Protein AF-0000000072586865 (afdb_homodimer)

Structure (mmCIF, N/CA/C/O backbone):
data_AF-0000000072586865-model_v1
#
loop_
_entity.id
_entity.type
_entity.pdbx_description
1 polymer Hydrolase
#
loop_
_atom_site.group_PDB
_atom_site.id
_atom_site.type_symbol
_atom_site.label_atom_id
_atom_site.label_alt_id
_atom_site.label_comp_id
_atom_site.label_asym_id
_atom_site.label_entity_id
_atom_site.label_seq_id
_atom_site.pdbx_PDB_ins_code
_atom_site.Cartn_x
_atom_site.Cartn_y
_atom_site.Cartn_z
_atom_site.occupancy
_atom_site.B_iso_or_equiv
_atom_site.auth_seq_id
_atom_site.auth_comp_id
_atom_site.auth_asym_id
_atom_site.auth_atom_id
_atom_site.pdbx_PDB_model_num
ATOM 1 N N . MET A 1 1 ? 0.961 -14.836 -6.496 1 96.69 1 MET A N 1
ATOM 2 C CA . MET A 1 1 ? -0.127 -14.234 -5.727 1 96.69 1 MET A CA 1
ATOM 3 C C . MET A 1 1 ? -1.394 -14.133 -6.57 1 96.69 1 MET A C 1
ATOM 5 O O . MET A 1 1 ? -1.4 -13.461 -7.602 1 96.69 1 MET A O 1
ATOM 9 N N . ASP A 1 2 ? -2.52 -14.727 -6.207 1 98 2 ASP A N 1
ATOM 10 C CA . ASP A 1 2 ? -3.885 -14.539 -6.684 1 98 2 ASP A CA 1
ATOM 11 C C . ASP A 1 2 ? -3.975 -14.758 -8.195 1 98 2 ASP A C 1
ATOM 13 O O . ASP A 1 2 ? -4.664 -14.016 -8.891 1 98 2 ASP A O 1
ATOM 17 N N . MET A 1 3 ? -3.146 -15.727 -8.695 1 98.75 3 MET A N 1
ATOM 18 C CA . MET A 1 3 ? -3.271 -16.078 -10.102 1 98.75 3 MET A CA 1
ATOM 19 C C . MET A 1 3 ? -4.434 -17.047 -10.328 1 98.75 3 MET A C 1
ATOM 21 O O . MET A 1 3 ? -4.23 -18.172 -10.789 1 98.75 3 MET A O 1
ATOM 25 N N . GLN A 1 4 ? -5.566 -16.562 -10.055 1 98.62 4 GLN A N 1
ATOM 26 C CA . GLN A 1 4 ? -6.789 -17.375 -10.055 1 98.62 4 GLN A CA 1
ATOM 27 C C . GLN A 1 4 ? -7.664 -17.031 -11.258 1 98.62 4 GLN A C 1
ATOM 29 O O . GLN A 1 4 ? -7.758 -15.875 -11.664 1 98.62 4 GLN A O 1
ATOM 34 N N . ARG A 1 5 ? -8.383 -18 -11.742 1 97.88 5 ARG A N 1
ATOM 35 C CA . ARG A 1 5 ? -9.148 -17.906 -12.984 1 97.88 5 ARG A CA 1
ATOM 36 C C . ARG A 1 5 ? -10.203 -16.797 -12.898 1 97.88 5 ARG A C 1
ATOM 38 O O . ARG A 1 5 ? -10.359 -16 -13.82 1 97.88 5 ARG A O 1
ATOM 45 N N . GLY A 1 6 ? -10.898 -16.719 -11.781 1 97.31 6 GLY A N 1
ATOM 46 C CA . GLY A 1 6 ? -11.977 -15.766 -11.617 1 97.31 6 GLY A CA 1
ATOM 47 C C . GLY A 1 6 ? -11.5 -14.328 -11.539 1 97.31 6 GLY A C 1
ATOM 48 O O . GLY A 1 6 ? -12.289 -13.398 -11.688 1 97.31 6 GLY A O 1
ATOM 49 N N . LEU A 1 7 ? -10.219 -14.141 -11.328 1 97.06 7 LEU A N 1
ATOM 50 C CA . LEU A 1 7 ? -9.633 -12.805 -11.258 1 97.06 7 LEU A CA 1
ATOM 51 C C . LEU A 1 7 ? -9 -12.422 -12.594 1 97.06 7 LEU A C 1
ATOM 53 O O . LEU A 1 7 ? -9.102 -11.273 -13.031 1 97.06 7 LEU A O 1
ATOM 57 N N . LEU A 1 8 ? -8.422 -13.406 -13.242 1 97.38 8 LEU A N 1
ATOM 58 C CA . LEU A 1 8 ? -7.527 -13.141 -14.367 1 97.38 8 LEU A CA 1
ATOM 59 C C . LEU A 1 8 ? -8.289 -13.172 -15.688 1 97.38 8 LEU A C 1
ATOM 61 O O . LEU A 1 8 ? -7.855 -12.578 -16.672 1 97.38 8 LEU A O 1
ATOM 65 N N . GLN A 1 9 ? -9.242 -14.031 -15.75 1 90.81 9 GLN A N 1
ATOM 66 C CA . GLN A 1 9 ? -9.875 -14.383 -17.016 1 90.81 9 GLN A CA 1
ATOM 67 C C . GLN A 1 9 ? -11.305 -13.852 -17.078 1 90.81 9 GLN A C 1
ATOM 69 O O . GLN A 1 9 ? -12.219 -14.562 -17.516 1 90.81 9 GLN A O 1
ATOM 74 N N . ARG A 1 10 ? -11.453 -12.578 -16.688 1 87.25 10 ARG A N 1
ATOM 75 C CA . ARG A 1 10 ? -12.734 -11.883 -16.844 1 87.25 10 ARG A CA 1
ATOM 76 C C . ARG A 1 10 ? -12.984 -11.5 -18.297 1 87.25 10 ARG A C 1
ATOM 78 O O . ARG A 1 10 ? -12.367 -12.062 -19.203 1 87.25 10 ARG A O 1
ATOM 85 N N . ALA A 1 11 ? -14.016 -10.688 -18.578 1 82 11 ALA A N 1
ATOM 86 C CA . ALA A 1 11 ? -14.328 -10.305 -19.953 1 82 11 ALA A CA 1
ATOM 87 C C . ALA A 1 11 ? -13.086 -9.781 -20.656 1 82 11 ALA A C 1
ATOM 89 O O . ALA A 1 11 ? -12.852 -10.117 -21.828 1 82 11 ALA A O 1
ATOM 90 N N . LYS A 1 12 ? -12.336 -9.008 -20 1 91.94 12 LYS A N 1
ATOM 91 C CA . LYS A 1 12 ? -11.016 -8.609 -20.469 1 91.94 12 LYS A CA 1
ATOM 92 C C . LYS A 1 12 ? -9.922 -9.203 -19.578 1 91.94 12 LYS A C 1
ATOM 94 O O . LYS A 1 12 ? -9.852 -8.898 -18.391 1 91.94 12 LYS A O 1
ATOM 99 N N . PRO A 1 13 ? -9.102 -10.055 -20.219 1 95.44 13 PRO A N 1
ATOM 100 C CA . PRO A 1 13 ? -8.047 -10.68 -19.422 1 95.44 13 PRO A CA 1
ATOM 101 C C . PRO A 1 13 ? -7.055 -9.672 -18.844 1 95.44 13 PRO A C 1
ATOM 103 O O . PRO A 1 13 ? -6.906 -8.57 -19.391 1 95.44 13 PRO A O 1
ATOM 106 N N . ALA A 1 14 ? -6.402 -10.078 -17.734 1 98.31 14 ALA A N 1
ATOM 107 C CA . ALA A 1 14 ? -5.355 -9.242 -17.141 1 98.31 14 ALA A CA 1
ATOM 108 C C . ALA A 1 14 ? -4.281 -8.914 -18.172 1 98.31 14 ALA A C 1
ATOM 110 O O . ALA A 1 14 ? -4.023 -9.703 -19.094 1 98.31 14 ALA A O 1
ATOM 111 N N . HIS A 1 15 ? -3.682 -7.801 -18.078 1 98.56 15 HIS A N 1
ATOM 112 C CA . HIS A 1 15 ? -2.666 -7.273 -18.984 1 98.56 15 HIS A CA 1
ATOM 113 C C . HIS A 1 15 ? -1.496 -8.242 -19.125 1 98.56 15 HIS A C 1
ATOM 115 O O . HIS A 1 15 ? -0.933 -8.688 -18.125 1 98.56 15 HIS A O 1
ATOM 121 N N . ARG A 1 16 ? -1.159 -8.656 -20.375 1 98.44 16 ARG A N 1
ATOM 122 C CA . ARG A 1 16 ? -0.032 -9.516 -20.703 1 98.44 16 ARG A CA 1
ATOM 123 C C . ARG A 1 16 ? -0.128 -10.852 -19.969 1 98.44 16 ARG A C 1
ATOM 125 O O . ARG A 1 16 ? 0.887 -11.406 -19.547 1 98.44 16 ARG A O 1
ATOM 132 N N . LEU A 1 17 ? -1.309 -11.312 -19.828 1 98.56 17 LEU A N 1
ATOM 133 C CA . LEU A 1 17 ? -1.577 -12.469 -18.969 1 98.56 17 LEU A CA 1
ATOM 134 C C . LEU A 1 17 ? -0.739 -13.664 -19.391 1 98.56 17 LEU A C 1
ATOM 136 O O . LEU A 1 17 ? -0.082 -14.297 -18.562 1 98.56 17 LEU A O 1
ATOM 140 N N . ASP A 1 18 ? -0.712 -13.992 -20.688 1 98.38 18 ASP A N 1
ATOM 141 C CA . ASP A 1 18 ? 0.017 -15.164 -21.156 1 98.38 18 ASP A CA 1
ATOM 142 C C . ASP A 1 18 ? 1.508 -15.047 -20.859 1 98.38 18 ASP A C 1
ATOM 144 O O . ASP A 1 18 ? 2.141 -16.016 -20.438 1 98.38 18 ASP A O 1
ATOM 148 N N . GLU A 1 19 ? 2.066 -13.93 -21.047 1 98.62 19 GLU A N 1
ATOM 149 C CA . GLU A 1 19 ? 3.48 -13.68 -20.781 1 98.62 19 GLU A CA 1
ATOM 150 C C . GLU A 1 19 ? 3.785 -13.789 -19.297 1 98.62 19 GLU A C 1
ATOM 152 O O . GLU A 1 19 ? 4.816 -14.336 -18.906 1 98.62 19 GLU A O 1
ATOM 157 N N . VAL A 1 20 ? 2.906 -13.234 -18.484 1 98.88 20 VAL A N 1
ATOM 158 C CA . VAL A 1 20 ? 3.084 -13.281 -17.031 1 98.88 20 VAL A CA 1
ATOM 159 C C . VAL A 1 20 ? 3.023 -14.727 -16.547 1 98.88 20 VAL A C 1
ATOM 161 O O . VAL A 1 20 ? 3.877 -15.164 -15.773 1 98.88 20 VAL A O 1
ATOM 164 N N . VAL A 1 21 ? 2.061 -15.492 -17.047 1 98.81 21 VAL A N 1
ATOM 165 C CA . VAL A 1 21 ? 1.92 -16.891 -16.656 1 98.81 21 VAL A CA 1
ATOM 166 C C . VAL A 1 21 ? 3.17 -17.672 -17.078 1 98.81 21 VAL A C 1
ATOM 168 O O . VAL A 1 21 ? 3.727 -18.422 -16.266 1 98.81 21 VAL A O 1
ATOM 171 N N . ALA A 1 22 ? 3.598 -17.453 -18.281 1 98.88 22 ALA A N 1
ATOM 172 C CA . ALA A 1 22 ? 4.805 -18.125 -18.766 1 98.88 22 ALA A CA 1
ATOM 173 C C . ALA A 1 22 ? 6.012 -17.75 -17.906 1 98.88 22 ALA A C 1
ATOM 175 O O . ALA A 1 22 ? 6.832 -18.609 -17.562 1 98.88 22 ALA A O 1
ATOM 176 N N . GLY A 1 23 ? 6.156 -16.516 -17.578 1 98.94 23 GLY A N 1
ATOM 177 C CA . GLY A 1 23 ? 7.238 -16.047 -16.719 1 98.94 23 GLY A CA 1
ATOM 178 C C . GLY A 1 23 ? 7.188 -16.625 -15.32 1 98.94 23 GLY A C 1
ATOM 179 O O . GLY A 1 23 ? 8.227 -16.969 -14.75 1 98.94 23 GLY A O 1
ATOM 180 N N . ILE A 1 24 ? 6.004 -16.688 -14.727 1 98.94 24 ILE A N 1
ATOM 181 C CA . ILE A 1 24 ? 5.836 -17.281 -13.406 1 98.94 24 ILE A CA 1
ATOM 182 C C . ILE A 1 24 ? 6.281 -18.75 -13.43 1 98.94 24 ILE A C 1
ATOM 184 O O . ILE A 1 24 ? 6.953 -19.219 -12.508 1 98.94 24 ILE A O 1
ATOM 188 N N . ASN A 1 25 ? 5.934 -19.422 -14.508 1 98.94 25 ASN A N 1
ATOM 189 C CA . ASN A 1 25 ? 6.375 -20.812 -14.641 1 98.94 25 ASN A CA 1
ATOM 190 C C . ASN A 1 25 ? 7.895 -20.922 -14.695 1 98.94 25 ASN A C 1
ATOM 192 O O . ASN A 1 25 ? 8.484 -21.812 -14.094 1 98.94 25 ASN A O 1
ATOM 196 N N . ARG A 1 26 ? 8.5 -20 -15.414 1 98.88 26 ARG A N 1
ATOM 197 C CA . ARG A 1 26 ? 9.961 -19.984 -15.453 1 98.88 26 ARG A CA 1
ATOM 198 C C . ARG A 1 26 ? 10.539 -19.688 -14.07 1 98.88 26 ARG A C 1
ATOM 200 O O . ARG A 1 26 ? 11.492 -20.328 -13.641 1 98.88 26 ARG A O 1
ATOM 207 N N . LEU A 1 27 ? 10 -18.766 -13.375 1 98.88 27 LEU A N 1
ATOM 208 C CA . LEU A 1 27 ? 10.453 -18.359 -12.047 1 98.88 27 LEU A CA 1
ATOM 209 C C . LEU A 1 27 ? 10.328 -19.516 -11.062 1 98.88 27 LEU A C 1
ATOM 211 O O . LEU A 1 27 ? 11.273 -19.812 -10.328 1 98.88 27 LEU A O 1
ATOM 215 N N . THR A 1 28 ? 9.148 -20.172 -11.039 1 98.81 28 THR A N 1
ATOM 216 C CA . THR A 1 28 ? 8.914 -21.219 -10.062 1 98.81 28 THR A CA 1
ATOM 217 C C . THR A 1 28 ? 9.758 -22.453 -10.375 1 98.81 28 THR A C 1
ATOM 219 O O . THR A 1 28 ? 10.203 -23.156 -9.469 1 98.81 28 THR A O 1
ATOM 222 N N . ALA A 1 29 ? 9.984 -22.703 -11.656 1 98.69 29 ALA A N 1
ATOM 223 C CA . ALA A 1 29 ? 10.891 -23.781 -12.023 1 98.69 29 ALA A CA 1
ATOM 224 C C . ALA A 1 29 ? 12.289 -23.531 -11.484 1 98.69 29 ALA A C 1
ATOM 226 O O . ALA A 1 29 ? 12.922 -24.438 -10.93 1 98.69 29 ALA A O 1
ATOM 227 N N . ALA A 1 30 ? 12.789 -22.344 -11.633 1 98.75 30 ALA A N 1
ATOM 228 C CA . ALA A 1 30 ? 14.109 -21.969 -11.125 1 98.75 30 ALA A CA 1
ATOM 229 C C . ALA A 1 30 ? 14.172 -22.094 -9.609 1 98.75 30 ALA A C 1
ATOM 231 O O . ALA A 1 30 ? 15.164 -22.578 -9.055 1 98.75 30 ALA A O 1
ATOM 232 N N . ALA A 1 31 ? 13.156 -21.641 -8.945 1 98.62 31 ALA A N 1
ATOM 233 C CA . ALA A 1 31 ? 13.094 -21.734 -7.484 1 98.62 31 ALA A CA 1
ATOM 234 C C . ALA A 1 31 ? 13.156 -23.188 -7.02 1 98.62 31 ALA A C 1
ATOM 236 O O . ALA A 1 31 ? 13.953 -23.531 -6.141 1 98.62 31 ALA A O 1
ATOM 237 N N . ARG A 1 32 ? 12.359 -24.047 -7.633 1 98.25 32 ARG A N 1
ATOM 238 C CA . ARG A 1 32 ? 12.344 -25.469 -7.285 1 98.25 32 ARG A CA 1
ATOM 239 C C . ARG A 1 32 ? 13.711 -26.094 -7.52 1 98.25 32 ARG A C 1
ATOM 241 O O . ARG A 1 32 ? 14.18 -26.891 -6.691 1 98.25 32 ARG A O 1
ATOM 248 N N . ALA A 1 33 ? 14.258 -25.75 -8.625 1 98.06 33 ALA A N 1
ATOM 249 C CA . ALA A 1 33 ? 15.57 -26.297 -8.961 1 98.06 33 ALA A CA 1
ATOM 250 C C . ALA A 1 33 ? 16.609 -25.891 -7.918 1 98.06 33 ALA A C 1
ATOM 252 O O . ALA A 1 33 ? 17.531 -26.656 -7.621 1 98.06 33 ALA A O 1
ATOM 253 N N . ALA A 1 34 ? 16.469 -24.797 -7.305 1 97.69 34 ALA A N 1
ATOM 254 C CA . ALA A 1 34 ? 17.406 -24.281 -6.312 1 97.69 34 ALA A CA 1
ATOM 255 C C . ALA A 1 34 ? 17.031 -24.734 -4.906 1 97.69 34 ALA A C 1
ATOM 257 O O . ALA A 1 34 ? 17.688 -24.359 -3.93 1 97.69 34 ALA A O 1
ATOM 258 N N . GLY A 1 35 ? 15.961 -25.438 -4.781 1 96.94 35 GLY A N 1
ATOM 259 C CA . GLY A 1 35 ? 15.508 -25.938 -3.492 1 96.94 35 GLY A CA 1
ATOM 260 C C . GLY A 1 35 ? 14.75 -24.906 -2.68 1 96.94 35 GLY A C 1
ATOM 261 O O . GLY A 1 35 ? 14.555 -25.078 -1.475 1 96.94 35 GLY A O 1
ATOM 262 N N . ALA A 1 36 ? 14.391 -23.812 -3.285 1 97.62 36 ALA A N 1
ATOM 263 C CA . ALA A 1 36 ? 13.609 -22.781 -2.611 1 97.62 36 ALA A CA 1
ATOM 264 C C . ALA A 1 36 ? 12.125 -23.109 -2.627 1 97.62 36 ALA A C 1
ATOM 266 O O . ALA A 1 36 ? 11.602 -23.609 -3.631 1 97.62 36 ALA A O 1
ATOM 267 N N . PRO A 1 37 ? 11.445 -22.875 -1.569 1 97.94 37 PRO A N 1
ATOM 268 C CA . PRO A 1 37 ? 10 -23.141 -1.568 1 97.94 37 PRO A CA 1
ATOM 269 C C . PRO A 1 37 ? 9.227 -22.234 -2.52 1 97.94 37 PRO A C 1
ATOM 271 O O . PRO A 1 37 ? 9.57 -21.062 -2.674 1 97.94 37 PRO A O 1
ATOM 274 N N . VAL A 1 38 ? 8.234 -22.797 -3.164 1 98.69 38 VAL A N 1
ATOM 275 C CA . VAL A 1 38 ? 7.27 -22.078 -3.986 1 98.69 38 VAL A CA 1
ATOM 276 C C . VAL A 1 38 ? 5.922 -22.031 -3.27 1 98.69 38 VAL A C 1
ATOM 278 O O . VAL A 1 38 ? 5.457 -23.031 -2.73 1 98.69 38 VAL A O 1
ATOM 281 N N . CYS A 1 39 ? 5.324 -20.859 -3.217 1 98.81 39 CYS A N 1
ATOM 282 C CA . CYS A 1 39 ? 4.051 -20.672 -2.531 1 98.81 39 CYS A CA 1
ATOM 283 C C . CYS A 1 39 ? 3.02 -20.031 -3.455 1 98.81 39 CYS A C 1
ATOM 285 O O . CYS A 1 39 ? 3.275 -18.984 -4.043 1 98.81 39 CYS A O 1
ATOM 287 N N . PHE A 1 40 ? 1.925 -20.672 -3.59 1 98.88 40 PHE A N 1
ATOM 288 C CA . PHE A 1 40 ? 0.771 -20.078 -4.254 1 98.88 40 PHE A CA 1
ATOM 289 C C . PHE A 1 40 ? -0.227 -19.547 -3.23 1 98.88 40 PHE A C 1
ATOM 291 O O . PHE A 1 40 ? -0.773 -20.312 -2.434 1 98.88 40 PHE A O 1
ATOM 298 N N . VAL A 1 41 ? -0.426 -18.266 -3.232 1 98.81 41 VAL A N 1
ATOM 299 C CA . VAL A 1 41 ? -1.405 -17.609 -2.367 1 98.81 41 VAL A CA 1
ATOM 300 C C . VAL A 1 41 ? -2.709 -17.391 -3.135 1 98.81 41 VAL A C 1
ATOM 302 O O . VAL A 1 41 ? -2.699 -16.875 -4.258 1 98.81 41 VAL A O 1
ATOM 305 N N . GLN A 1 42 ? -3.789 -17.812 -2.568 1 98.62 42 GLN A N 1
ATOM 306 C CA . GLN A 1 42 ? -5.09 -17.688 -3.223 1 98.62 42 GLN A CA 1
ATOM 307 C C . GLN A 1 42 ? -6.082 -16.938 -2.334 1 98.62 42 GLN A C 1
ATOM 309 O O . GLN A 1 42 ? -6.098 -17.125 -1.117 1 98.62 42 GLN A O 1
ATOM 314 N N . HIS A 1 43 ? -6.863 -16.031 -2.941 1 97.81 43 HIS A N 1
ATOM 315 C CA . HIS A 1 43 ? -7.867 -15.227 -2.248 1 97.81 43 HIS A CA 1
ATOM 316 C C . HIS A 1 43 ? -9.18 -15.984 -2.098 1 97.81 43 HIS A C 1
ATOM 318 O O . HIS A 1 43 ? -9.711 -16.5 -3.078 1 97.81 43 HIS A O 1
ATOM 324 N N . ASP A 1 44 ? -9.672 -16.094 -0.883 1 97.38 44 ASP A N 1
ATOM 325 C CA . ASP A 1 44 ? -11 -16.641 -0.602 1 97.38 44 ASP A CA 1
ATOM 326 C C . ASP A 1 44 ? -12.055 -15.531 -0.601 1 97.38 44 ASP A C 1
ATOM 328 O O . ASP A 1 44 ? -12.219 -14.82 0.396 1 97.38 44 ASP A O 1
ATOM 332 N N . GLY A 1 45 ? -12.734 -15.469 -1.699 1 94.69 45 GLY A N 1
ATOM 333 C CA . GLY A 1 45 ? -13.766 -14.461 -1.819 1 94.69 45 GLY A CA 1
ATOM 334 C C . GLY A 1 45 ? -15.062 -14.844 -1.135 1 94.69 45 GLY A C 1
ATOM 335 O O . GLY A 1 45 ? -15.25 -16 -0.753 1 94.69 45 GLY A O 1
ATOM 336 N N . GLY A 1 46 ? -15.922 -13.844 -0.962 1 91.81 46 GLY A N 1
ATOM 337 C CA . GLY A 1 46 ? -17.266 -14.094 -0.458 1 91.81 46 GLY A CA 1
ATOM 338 C C . GLY A 1 46 ? -18.203 -14.641 -1.513 1 91.81 46 GLY A C 1
ATOM 339 O O . GLY A 1 46 ? -17.797 -14.875 -2.654 1 91.81 46 GLY A O 1
ATOM 340 N N . ALA A 1 47 ? -19.453 -14.773 -1.161 1 92.19 47 ALA A N 1
ATOM 341 C CA . ALA A 1 47 ? -20.453 -15.453 -1.982 1 92.19 47 ALA A CA 1
ATOM 342 C C . ALA A 1 47 ? -20.641 -14.727 -3.311 1 92.19 47 ALA A C 1
ATOM 344 O O . ALA A 1 47 ? -20.938 -15.359 -4.332 1 92.19 47 ALA A O 1
ATOM 345 N N . ASP A 1 48 ? -20.422 -13.445 -3.365 1 91.44 48 ASP A N 1
ATOM 346 C CA . ASP A 1 48 ? -20.703 -12.672 -4.57 1 91.44 48 ASP A CA 1
ATOM 347 C C . ASP A 1 48 ? -19.422 -12.367 -5.336 1 91.44 48 ASP A C 1
ATOM 349 O O . ASP A 1 48 ? -19.438 -11.609 -6.309 1 91.44 48 ASP A O 1
ATOM 353 N N . ASP A 1 49 ? -18.328 -13.023 -4.949 1 92.38 49 ASP A N 1
ATOM 354 C CA . ASP A 1 49 ? -17.031 -12.734 -5.555 1 92.38 49 ASP A CA 1
ATOM 355 C C . ASP A 1 49 ? -16.719 -13.719 -6.676 1 92.38 49 ASP A C 1
ATOM 357 O O . ASP A 1 49 ? -17.375 -14.766 -6.793 1 92.38 49 ASP A O 1
ATOM 361 N N . ASP A 1 50 ? -15.766 -13.352 -7.504 1 94.5 50 ASP A N 1
ATOM 362 C CA . ASP A 1 50 ? -15.359 -14.164 -8.648 1 94.5 50 ASP A CA 1
ATOM 363 C C . ASP A 1 50 ? -14.477 -15.336 -8.203 1 94.5 50 ASP A C 1
ATOM 365 O O . ASP A 1 50 ? -14.195 -16.234 -8.992 1 94.5 50 ASP A O 1
ATOM 369 N N . VAL A 1 51 ? -14.078 -15.32 -6.945 1 97 51 VAL A N 1
ATOM 370 C CA . VAL A 1 51 ? -13.133 -16.328 -6.48 1 97 51 VAL A CA 1
ATOM 371 C C . VAL A 1 51 ? -13.648 -16.969 -5.191 1 97 51 VAL A C 1
ATOM 373 O O . VAL A 1 51 ? -12.922 -17.062 -4.207 1 97 51 VAL A O 1
ATOM 376 N N . VAL A 1 52 ? -14.852 -17.516 -5.258 1 97.06 52 VAL A N 1
ATOM 377 C CA . VAL A 1 52 ? -15.461 -18.234 -4.145 1 97.06 52 VAL A CA 1
ATOM 378 C C . VAL A 1 52 ? -14.836 -19.625 -4.027 1 97.06 52 VAL A C 1
ATOM 380 O O . VAL A 1 52 ? -14.828 -20.391 -4.996 1 97.06 52 VAL A O 1
ATOM 383 N N . PRO A 1 53 ? -14.328 -20.016 -2.871 1 97.75 53 PRO A N 1
ATOM 384 C CA . PRO A 1 53 ? -13.734 -21.344 -2.725 1 97.75 53 PRO A CA 1
ATOM 385 C C . PRO A 1 53 ? -14.656 -22.453 -3.211 1 97.75 53 PRO A C 1
ATOM 387 O O . PRO A 1 53 ? -15.859 -22.422 -2.963 1 97.75 53 PRO A O 1
ATOM 390 N N . GLY A 1 54 ? -14.047 -23.438 -3.9 1 97.12 54 GLY A N 1
ATOM 391 C CA . GLY A 1 54 ? -14.797 -24.594 -4.379 1 97.12 54 GLY A CA 1
ATOM 392 C C . GLY A 1 54 ? -15.375 -24.391 -5.766 1 97.12 54 GLY A C 1
ATOM 393 O O . GLY A 1 54 ? -15.914 -25.312 -6.363 1 97.12 54 GLY A O 1
ATOM 394 N N . THR A 1 55 ? -15.367 -23.172 -6.246 1 97.38 55 THR A N 1
ATOM 395 C CA . THR A 1 55 ? -15.867 -22.891 -7.586 1 97.38 55 THR A CA 1
ATOM 396 C C . THR A 1 55 ? -14.719 -22.875 -8.602 1 97.38 55 THR A C 1
ATOM 398 O O . THR A 1 55 ? -13.555 -22.766 -8.219 1 97.38 55 THR A O 1
ATOM 401 N N . PRO A 1 56 ? -15.062 -23 -9.867 1 96.94 56 PRO A N 1
ATOM 402 C CA . PRO A 1 56 ? -14.016 -22.953 -10.891 1 96.94 56 PRO A CA 1
ATOM 403 C C . PRO A 1 56 ? -13.227 -21.641 -10.867 1 96.94 56 PRO A C 1
ATOM 405 O O . PRO A 1 56 ? -12.023 -21.641 -11.141 1 96.94 56 PRO A O 1
ATOM 408 N N . GLY A 1 57 ? -13.852 -20.578 -10.523 1 97.69 57 GLY A N 1
ATOM 409 C CA . GLY A 1 57 ? -13.195 -19.281 -10.484 1 97.69 57 GLY A CA 1
ATOM 410 C C . GLY A 1 57 ? -12.094 -19.203 -9.445 1 97.69 57 GLY A C 1
ATOM 411 O O . GLY A 1 57 ? -11.141 -18.438 -9.594 1 97.69 57 GLY A O 1
ATOM 412 N N . TRP A 1 58 ? -12.211 -19.984 -8.414 1 98.19 58 TRP A N 1
ATOM 413 C CA . TRP A 1 58 ? -11.258 -19.953 -7.309 1 98.19 58 TRP A CA 1
ATOM 414 C C . TRP A 1 58 ? -9.961 -20.656 -7.684 1 98.19 58 TRP A C 1
ATOM 416 O O . TRP A 1 58 ? -8.914 -20.422 -7.07 1 98.19 58 TRP A O 1
ATOM 426 N N . ARG A 1 59 ? -9.984 -21.516 -8.688 1 98 59 ARG A N 1
ATOM 427 C CA . ARG A 1 59 ? -8.836 -22.328 -9.07 1 98 59 ARG A CA 1
ATOM 428 C C . ARG A 1 59 ? -7.727 -21.453 -9.664 1 98 59 ARG A C 1
ATOM 430 O O . ARG A 1 59 ? -8 -20.406 -10.242 1 98 59 ARG A O 1
ATOM 437 N N . LEU A 1 60 ? -6.52 -21.906 -9.5 1 98.56 60 LEU A N 1
ATOM 438 C CA . LEU A 1 60 ? -5.391 -21.266 -10.164 1 98.56 60 LEU A CA 1
ATOM 439 C C . LEU A 1 60 ? -5.535 -21.344 -11.68 1 98.56 60 LEU A C 1
ATOM 441 O O . LEU A 1 60 ? -6.199 -22.234 -12.203 1 98.56 60 LEU A O 1
ATOM 445 N N . HIS A 1 61 ? -4.957 -20.344 -12.328 1 98.56 61 HIS A N 1
ATOM 446 C CA . HIS A 1 61 ? -4.926 -20.375 -13.789 1 98.56 61 HIS A CA 1
ATOM 447 C C . HIS A 1 61 ? -4.445 -21.719 -14.305 1 98.56 61 HIS A C 1
ATOM 449 O O . HIS A 1 61 ? -3.453 -22.266 -13.812 1 98.56 61 HIS A O 1
ATOM 455 N N . ALA A 1 62 ? -5.016 -22.234 -15.273 1 97.69 62 ALA A N 1
ATOM 456 C CA . ALA A 1 62 ? -4.844 -23.609 -15.703 1 97.69 62 ALA A CA 1
ATOM 457 C C . ALA A 1 62 ? -3.436 -23.859 -16.234 1 97.69 62 ALA A C 1
ATOM 459 O O . ALA A 1 62 ? -2.922 -24.969 -16.172 1 97.69 62 ALA A O 1
ATOM 460 N N . GLU A 1 63 ? -2.805 -22.859 -16.719 1 98.38 63 GLU A N 1
ATOM 461 C CA . GLU A 1 63 ? -1.509 -23.031 -17.375 1 98.38 63 GLU A CA 1
ATOM 462 C C . GLU A 1 63 ? -0.365 -22.859 -16.375 1 98.38 63 GLU A C 1
ATOM 464 O O . GLU A 1 63 ? 0.806 -22.984 -16.734 1 98.38 63 GLU A O 1
ATOM 469 N N . LEU A 1 64 ? -0.657 -22.578 -15.156 1 98.69 64 LEU A N 1
ATOM 470 C CA . LEU A 1 64 ? 0.402 -22.516 -14.148 1 98.69 64 LEU A CA 1
ATOM 471 C C . LEU A 1 64 ? 0.914 -23.906 -13.812 1 98.69 64 LEU A C 1
ATOM 473 O O . LEU A 1 64 ? 0.124 -24.844 -13.648 1 98.69 64 LEU A O 1
ATOM 477 N N . THR A 1 65 ? 2.201 -23.984 -13.758 1 98.56 65 THR A N 1
ATOM 478 C CA . THR A 1 65 ? 2.812 -25.234 -13.305 1 98.56 65 THR A CA 1
ATOM 479 C C . THR A 1 65 ? 2.881 -25.281 -11.781 1 98.56 65 THR A C 1
ATOM 481 O O . THR A 1 65 ? 3.604 -24.5 -11.164 1 98.56 65 THR A O 1
ATOM 484 N N . CYS A 1 66 ? 2.129 -26.172 -11.195 1 98.12 66 CYS A N 1
ATOM 485 C CA . CYS A 1 66 ? 2.109 -26.359 -9.75 1 98.12 66 CYS A CA 1
ATOM 486 C C . CYS A 1 66 ? 2.609 -27.75 -9.367 1 98.12 66 CYS A C 1
ATOM 488 O O . CYS A 1 66 ? 2.297 -28.734 -10.039 1 98.12 66 CYS A O 1
ATOM 490 N N . ALA A 1 67 ? 3.406 -27.797 -8.367 1 97.94 67 ALA A N 1
ATOM 491 C CA . ALA A 1 67 ? 3.904 -29.078 -7.855 1 97.94 67 ALA A CA 1
ATOM 492 C C . ALA A 1 67 ? 3.242 -29.422 -6.527 1 97.94 67 ALA A C 1
ATOM 494 O O . ALA A 1 67 ? 2.787 -28.547 -5.797 1 97.94 67 ALA A O 1
ATOM 495 N N . ASP A 1 68 ? 3.256 -30.703 -6.164 1 96.94 68 ASP A N 1
ATOM 496 C CA . ASP A 1 68 ? 2.639 -31.188 -4.93 1 96.94 68 ASP A CA 1
ATOM 497 C C . ASP A 1 68 ? 3.305 -30.562 -3.705 1 96.94 68 ASP A C 1
ATOM 499 O O . ASP A 1 68 ? 2.645 -30.312 -2.693 1 96.94 68 ASP A O 1
ATOM 503 N N . ALA A 1 69 ? 4.555 -30.281 -3.84 1 97.25 69 ALA A N 1
ATOM 504 C CA . ALA A 1 69 ? 5.324 -29.797 -2.701 1 97.25 69 ALA A CA 1
ATOM 505 C C . ALA A 1 69 ? 5.141 -28.281 -2.525 1 97.25 69 ALA A C 1
ATOM 507 O O . ALA A 1 69 ? 5.547 -27.719 -1.508 1 97.25 69 ALA A O 1
ATOM 508 N N . ASP A 1 70 ? 4.535 -27.672 -3.482 1 98.56 70 ASP A N 1
ATOM 509 C CA . ASP A 1 70 ? 4.332 -26.234 -3.381 1 98.56 70 ASP A CA 1
ATOM 510 C C . ASP A 1 70 ? 3.4 -25.891 -2.219 1 98.56 70 ASP A C 1
ATOM 512 O O . ASP A 1 70 ? 2.414 -26.594 -1.978 1 98.56 70 ASP A O 1
ATOM 516 N N . TRP A 1 71 ? 3.727 -24.844 -1.548 1 98.56 71 TRP A N 1
ATOM 517 C CA . TRP A 1 71 ? 2.857 -24.359 -0.48 1 98.56 71 TRP A CA 1
ATOM 518 C C . TRP A 1 71 ? 1.585 -23.734 -1.051 1 98.56 71 TRP A C 1
ATOM 520 O O . TRP A 1 71 ? 1.604 -23.141 -2.133 1 98.56 71 TRP A O 1
ATOM 530 N N . ARG A 1 72 ? 0.528 -23.938 -0.306 1 98 72 ARG A N 1
ATOM 531 C CA . ARG A 1 72 ? -0.754 -23.297 -0.583 1 98 72 ARG A CA 1
ATOM 532 C C . ARG A 1 72 ? -1.228 -22.469 0.613 1 98 72 ARG A C 1
ATOM 534 O O . ARG A 1 72 ? -1.372 -23 1.717 1 98 72 ARG A O 1
ATOM 541 N N . ILE A 1 73 ? -1.423 -21.25 0.365 1 98.44 73 ILE A N 1
ATOM 542 C CA . ILE A 1 73 ? -1.902 -20.344 1.413 1 98.44 73 ILE A CA 1
ATOM 543 C C . ILE A 1 73 ? -3.191 -19.672 0.959 1 98.44 73 ILE A C 1
ATOM 545 O O . ILE A 1 73 ? -3.275 -19.172 -0.165 1 98.44 73 ILE A O 1
ATOM 549 N N . ARG A 1 74 ? -4.168 -19.719 1.787 1 98 74 ARG A N 1
ATOM 550 C CA . ARG A 1 74 ? -5.43 -19.031 1.541 1 98 74 ARG A CA 1
ATOM 551 C C . ARG A 1 74 ? -5.516 -17.75 2.365 1 98 74 ARG A C 1
ATOM 553 O O . ARG A 1 74 ? -5.07 -17.703 3.514 1 98 74 ARG A O 1
ATOM 560 N N . LYS A 1 75 ? -6.082 -16.781 1.79 1 96.81 75 LYS A N 1
ATOM 561 C CA . LYS A 1 75 ? -6.227 -15.492 2.475 1 96.81 75 LYS A CA 1
ATOM 562 C C . LYS A 1 75 ? -7.59 -14.867 2.201 1 96.81 75 LYS A C 1
ATOM 564 O O . LYS A 1 75 ? -8.227 -15.18 1.189 1 96.81 75 LYS A O 1
ATOM 569 N N . ARG A 1 76 ? -7.965 -13.898 3.047 1 93.94 76 ARG A N 1
ATOM 570 C CA . ARG A 1 76 ? -9.25 -13.219 2.895 1 93.94 76 ARG A CA 1
ATOM 571 C C . ARG A 1 76 ? -9.055 -11.719 2.723 1 93.94 76 ARG A C 1
ATOM 573 O O . ARG A 1 76 ? -9.977 -11.016 2.299 1 93.94 76 ARG A O 1
ATOM 580 N N . ALA A 1 77 ? -7.898 -11.219 3.072 1 94.44 77 ALA A N 1
ATOM 581 C CA . ALA A 1 77 ? -7.531 -9.812 2.873 1 94.44 77 ALA A CA 1
ATOM 582 C C . ALA A 1 77 ? -6.465 -9.68 1.788 1 94.44 77 ALA A C 1
ATOM 584 O O . ALA A 1 77 ? -5.812 -10.656 1.422 1 94.44 77 ALA A O 1
ATOM 585 N N . SER A 1 78 ? -6.301 -8.461 1.286 1 95.44 78 SER A N 1
ATOM 586 C CA . SER A 1 78 ? -5.305 -8.227 0.247 1 95.44 78 SER A CA 1
ATOM 587 C C . SER A 1 78 ? -3.896 -8.523 0.752 1 95.44 78 SER A C 1
ATOM 589 O O . SER A 1 78 ? -3.016 -8.891 -0.029 1 95.44 78 SER A O 1
ATOM 591 N N . ASP A 1 79 ? -3.643 -8.344 2.023 1 95.94 79 ASP A N 1
ATOM 592 C CA . ASP A 1 79 ? -2.363 -8.625 2.668 1 95.94 79 ASP A CA 1
ATOM 593 C C . ASP A 1 79 ? -2.182 -10.125 2.895 1 95.94 79 ASP A C 1
ATOM 595 O O . ASP A 1 79 ? -2.846 -10.711 3.75 1 95.94 79 ASP A O 1
ATOM 599 N N . ALA A 1 80 ? -1.242 -10.703 2.217 1 97.75 80 ALA A N 1
ATOM 600 C CA . ALA A 1 80 ? -1.041 -12.148 2.23 1 97.75 80 ALA A CA 1
ATOM 601 C C . ALA A 1 80 ? -0.592 -12.625 3.609 1 97.75 80 ALA A C 1
ATOM 603 O O . ALA A 1 80 ? -0.651 -13.82 3.908 1 97.75 80 ALA A O 1
ATOM 604 N N . PHE A 1 81 ? -0.127 -11.727 4.465 1 97.25 81 PHE A N 1
ATOM 605 C CA . PHE A 1 81 ? 0.406 -12.086 5.773 1 97.25 81 PHE A CA 1
ATOM 606 C C . PHE A 1 81 ? -0.665 -11.953 6.852 1 97.25 81 PHE A C 1
ATOM 608 O O . PHE A 1 81 ? -0.498 -12.461 7.965 1 97.25 81 PHE A O 1
ATOM 615 N N . HIS A 1 82 ? -1.693 -11.203 6.547 1 95.69 82 HIS A N 1
ATOM 616 C CA . HIS A 1 82 ? -2.695 -10.914 7.566 1 95.69 82 HIS A CA 1
ATOM 617 C C . HIS A 1 82 ? -3.592 -12.125 7.816 1 95.69 82 HIS A C 1
ATOM 619 O O . HIS A 1 82 ? -4.359 -12.523 6.941 1 95.69 82 HIS A O 1
ATOM 625 N N . GLY A 1 83 ? -3.508 -12.648 9.016 1 95.06 83 GLY A N 1
ATOM 626 C CA . GLY A 1 83 ? -4.375 -13.75 9.391 1 95.06 83 GLY A CA 1
ATOM 627 C C . GLY A 1 83 ? -4.062 -15.039 8.648 1 95.06 83 GLY A C 1
ATOM 628 O O . GLY A 1 83 ? -4.949 -15.859 8.422 1 95.06 83 GLY A O 1
ATOM 629 N N . THR A 1 84 ? -2.939 -15.219 8.164 1 97.69 84 THR A N 1
ATOM 630 C CA . THR A 1 84 ? -2.527 -16.406 7.422 1 97.69 84 THR A CA 1
ATOM 631 C C . THR A 1 84 ? -1.303 -17.047 8.07 1 97.69 84 THR A C 1
ATOM 633 O O . THR A 1 84 ? -0.623 -16.422 8.883 1 97.69 84 THR A O 1
ATOM 636 N N . PRO A 1 85 ? -0.981 -18.266 7.719 1 98.31 85 PRO A N 1
ATOM 637 C CA . PRO A 1 85 ? 0.198 -18.922 8.289 1 98.31 85 PRO A CA 1
ATOM 638 C C . PRO A 1 85 ? 1.485 -18.562 7.547 1 98.31 85 PRO A C 1
ATOM 640 O O . PRO A 1 85 ? 2.543 -19.125 7.832 1 98.31 85 PRO A O 1
ATOM 643 N N . LEU A 1 86 ? 1.456 -17.656 6.652 1 98.5 86 LEU A N 1
ATOM 644 C CA . LEU A 1 86 ? 2.566 -17.422 5.738 1 98.5 86 LEU A CA 1
ATOM 645 C C . LEU A 1 86 ? 3.836 -17.062 6.5 1 98.5 86 LEU A C 1
ATOM 647 O O . LEU A 1 86 ? 4.887 -17.672 6.289 1 98.5 86 LEU A O 1
ATOM 651 N N . ALA A 1 87 ? 3.766 -16.094 7.383 1 98.19 87 ALA A N 1
ATOM 652 C CA . ALA A 1 87 ? 4.949 -15.664 8.117 1 98.19 87 ALA A CA 1
ATOM 653 C C . ALA A 1 87 ? 5.523 -16.812 8.953 1 98.19 87 ALA A C 1
ATOM 655 O O . ALA A 1 87 ? 6.742 -17 9 1 98.19 87 ALA A O 1
ATOM 656 N N . ALA A 1 88 ? 4.66 -17.516 9.641 1 98.19 88 ALA A N 1
ATOM 657 C CA . ALA A 1 88 ? 5.094 -18.641 10.461 1 98.19 88 ALA A CA 1
ATOM 658 C C . ALA A 1 88 ? 5.766 -19.719 9.609 1 98.19 88 ALA A C 1
ATOM 660 O O . ALA A 1 88 ? 6.777 -20.297 10.008 1 98.19 88 ALA A O 1
ATOM 661 N N . GLN A 1 89 ? 5.188 -19.969 8.484 1 98.06 89 GLN A N 1
ATOM 662 C CA . GLN A 1 89 ? 5.746 -20.984 7.586 1 98.06 89 GLN A CA 1
ATOM 663 C C . GLN A 1 89 ? 7.121 -20.562 7.078 1 98.06 89 GLN A C 1
ATOM 665 O O . GLN A 1 89 ? 8.047 -21.375 7.027 1 98.06 89 GLN A O 1
ATOM 670 N N . LEU A 1 90 ? 7.281 -19.312 6.664 1 98.25 90 LEU A N 1
ATOM 671 C CA . LEU A 1 90 ? 8.57 -18.781 6.227 1 98.25 90 LEU A CA 1
ATOM 672 C C . LEU A 1 90 ? 9.609 -18.922 7.332 1 98.25 90 LEU A C 1
ATOM 674 O O . LEU A 1 90 ? 10.734 -19.359 7.078 1 98.25 90 LEU A O 1
ATOM 678 N N . SER A 1 91 ? 9.219 -18.578 8.516 1 97.62 91 SER A N 1
ATOM 679 C CA . SER A 1 91 ? 10.117 -18.656 9.664 1 97.62 91 SER A CA 1
ATOM 680 C C . SER A 1 91 ? 10.539 -20.109 9.93 1 97.62 91 SER A C 1
ATOM 682 O O . SER A 1 91 ? 11.719 -20.375 10.156 1 97.62 91 SER A O 1
ATOM 684 N N . ALA A 1 92 ? 9.617 -21 9.891 1 97.75 92 ALA A N 1
ATOM 685 C CA . ALA A 1 92 ? 9.875 -22.406 10.156 1 97.75 92 ALA A CA 1
ATOM 686 C C . ALA A 1 92 ? 10.883 -22.969 9.172 1 97.75 92 ALA A C 1
ATOM 688 O O . ALA A 1 92 ? 11.594 -23.938 9.477 1 97.75 92 ALA A O 1
ATOM 689 N N . HIS A 1 93 ? 10.992 -22.359 8.031 1 97.31 93 HIS A N 1
ATOM 690 C CA . HIS A 1 93 ? 11.883 -22.875 6.996 1 97.31 93 HIS A CA 1
ATOM 691 C C . HIS A 1 93 ? 13.133 -22.016 6.863 1 97.31 93 HIS A C 1
ATOM 693 O O . HIS A 1 93 ? 13.891 -22.156 5.906 1 97.31 93 HIS A O 1
ATOM 699 N N . GLY A 1 94 ? 13.258 -21.016 7.766 1 97.25 94 GLY A N 1
ATOM 700 C CA . GLY A 1 94 ? 14.445 -20.188 7.797 1 97.25 94 GLY A CA 1
ATOM 701 C C . GLY A 1 94 ? 14.539 -19.234 6.617 1 97.25 94 GLY A C 1
ATOM 702 O O . GLY A 1 94 ? 15.633 -18.859 6.191 1 97.25 94 GLY A O 1
ATOM 703 N N . VAL A 1 95 ? 13.422 -18.875 6.066 1 96.88 95 VAL A N 1
ATOM 704 C CA . VAL A 1 95 ? 13.398 -18 4.902 1 96.88 95 VAL A CA 1
ATOM 705 C C . VAL A 1 95 ? 13.492 -16.531 5.348 1 96.88 95 VAL A C 1
ATOM 707 O O . VAL A 1 95 ? 12.742 -16.109 6.227 1 96.88 95 VAL A O 1
ATOM 710 N N . ASP A 1 96 ? 14.398 -15.773 4.723 1 95.75 96 ASP A N 1
ATOM 711 C CA . ASP A 1 96 ? 14.578 -14.383 5.121 1 95.75 96 ASP A CA 1
ATOM 712 C C . ASP A 1 96 ? 14.422 -13.445 3.926 1 95.75 96 ASP A C 1
ATOM 714 O O . ASP A 1 96 ? 14.609 -12.234 4.055 1 95.75 96 ASP A O 1
ATOM 718 N N . ALA A 1 97 ? 14.117 -14.031 2.729 1 96.75 97 ALA A N 1
ATOM 719 C CA . ALA A 1 97 ? 13.891 -13.258 1.511 1 96.75 97 ALA A CA 1
ATOM 720 C C . ALA A 1 97 ? 12.695 -13.805 0.732 1 96.75 97 ALA A C 1
ATOM 722 O O . ALA A 1 97 ? 12.477 -15.016 0.699 1 96.75 97 ALA A O 1
ATOM 723 N N . VAL A 1 98 ? 11.953 -12.891 0.158 1 98 98 VAL A N 1
ATOM 724 C CA . VAL A 1 98 ? 10.82 -13.344 -0.637 1 98 98 VAL A CA 1
ATOM 725 C C . VAL A 1 98 ? 10.859 -12.688 -2.018 1 98 98 VAL A C 1
ATOM 727 O O . VAL A 1 98 ? 11.32 -11.555 -2.158 1 98 98 VAL A O 1
ATOM 730 N N . VAL A 1 99 ? 10.469 -13.406 -3.027 1 98.81 99 VAL A N 1
ATOM 731 C CA . VAL A 1 99 ? 10.234 -12.945 -4.391 1 98.81 99 VAL A CA 1
ATOM 732 C C . VAL A 1 99 ? 8.742 -13.016 -4.707 1 98.81 99 VAL A C 1
ATOM 734 O O . VAL A 1 99 ? 8.125 -14.078 -4.602 1 98.81 99 VAL A O 1
ATOM 737 N N . ILE A 1 100 ? 8.18 -11.883 -5.082 1 98.88 100 ILE A N 1
ATOM 738 C CA . ILE A 1 100 ? 6.734 -11.758 -5.215 1 98.88 100 ILE A CA 1
ATOM 739 C C . ILE A 1 100 ? 6.371 -11.453 -6.664 1 98.88 100 ILE A C 1
ATOM 741 O O . ILE A 1 100 ? 7.051 -10.664 -7.328 1 98.88 100 ILE A O 1
ATOM 745 N N . CYS A 1 101 ? 5.383 -12.023 -7.242 1 98.94 101 CYS A N 1
ATOM 746 C CA . CYS A 1 101 ? 4.758 -11.781 -8.539 1 98.94 101 CYS A CA 1
ATOM 747 C C . CYS A 1 101 ? 3.268 -12.094 -8.492 1 98.94 101 CYS A C 1
ATOM 749 O O . CYS A 1 101 ? 2.764 -12.602 -7.484 1 98.94 101 CYS A O 1
ATOM 751 N N . GLY A 1 102 ? 2.594 -11.68 -9.523 1 98.81 102 GLY A N 1
ATOM 752 C CA . GLY A 1 102 ? 1.209 -12.117 -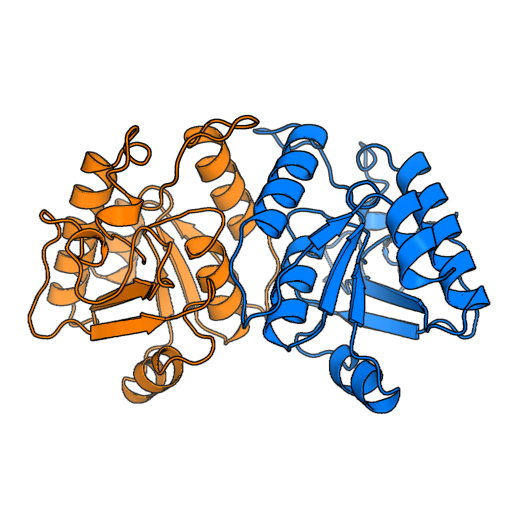9.578 1 98.81 102 GLY A CA 1
ATOM 753 C C . GLY A 1 102 ? 0.231 -10.977 -9.789 1 98.81 102 GLY A C 1
ATOM 754 O O . GLY A 1 102 ? 0.485 -10.07 -10.586 1 98.81 102 GLY A O 1
ATOM 755 N N . TYR A 1 103 ? -1.016 -11.055 -9.164 1 98.62 103 TYR A N 1
ATOM 756 C CA . TYR A 1 103 ? -2.191 -10.227 -9.422 1 98.62 103 TYR A CA 1
ATOM 757 C C . TYR A 1 103 ? -2.877 -9.828 -8.117 1 98.62 103 TYR A C 1
ATOM 759 O O . TYR A 1 103 ? -2.947 -10.625 -7.18 1 98.62 103 TYR A O 1
ATOM 767 N N . ALA A 1 104 ? -3.438 -8.75 -8.07 1 98.12 104 ALA A N 1
ATOM 768 C CA . ALA A 1 104 ? -3.277 -7.609 -8.969 1 98.12 104 ALA A CA 1
ATOM 769 C C . ALA A 1 104 ? -2.223 -6.641 -8.445 1 98.12 104 ALA A C 1
ATOM 771 O O . ALA A 1 104 ? -2.055 -6.492 -7.23 1 98.12 104 ALA A O 1
ATOM 772 N N . SER A 1 105 ? -1.577 -5.898 -9.266 1 98.69 105 SER A N 1
ATOM 773 C CA . SER A 1 105 ? -0.417 -5.059 -8.984 1 98.69 105 SER A CA 1
ATOM 774 C C . SER A 1 105 ? -0.706 -4.082 -7.848 1 98.69 105 SER A C 1
ATOM 776 O O . SER A 1 105 ? 0.04 -4.023 -6.867 1 98.69 105 SER A O 1
ATOM 778 N N . GLU A 1 106 ? -1.801 -3.359 -7.914 1 98.25 106 GLU A N 1
ATOM 779 C CA . GLU A 1 106 ? -2.053 -2.225 -7.031 1 98.25 106 GLU A CA 1
ATOM 780 C C . GLU A 1 106 ? -2.777 -2.662 -5.762 1 98.25 106 GLU A C 1
ATOM 782 O O . GLU A 1 106 ? -2.957 -1.868 -4.836 1 98.25 106 GLU A O 1
ATOM 787 N N . PHE A 1 107 ? -3.203 -3.91 -5.652 1 97.38 107 PHE A N 1
ATOM 788 C CA . PHE A 1 107 ? -3.947 -4.41 -4.5 1 97.38 107 PHE A CA 1
ATOM 789 C C . PHE A 1 107 ? -3.121 -5.426 -3.723 1 97.38 107 PHE A C 1
ATOM 791 O O . PHE A 1 107 ? -2.252 -5.055 -2.932 1 97.38 107 PHE A O 1
ATOM 798 N N . CYS A 1 108 ? -3.246 -6.672 -4.07 1 97.88 108 CYS A N 1
ATOM 799 C CA . CYS A 1 108 ? -2.67 -7.734 -3.254 1 97.88 108 CYS A CA 1
ATOM 800 C C . CYS A 1 108 ? -1.154 -7.777 -3.406 1 97.88 108 CYS A C 1
ATOM 802 O O . CYS A 1 108 ? -0.437 -8.07 -2.449 1 97.88 108 CYS A O 1
ATOM 804 N N . VAL A 1 109 ? -0.611 -7.555 -4.637 1 98.62 109 VAL A N 1
ATOM 805 C CA . VAL A 1 109 ? 0.834 -7.574 -4.832 1 98.62 109 VAL A CA 1
ATOM 806 C C . VAL A 1 109 ? 1.481 -6.461 -4.008 1 98.62 109 VAL A C 1
ATOM 808 O O . VAL A 1 109 ? 2.43 -6.707 -3.258 1 98.62 109 VAL A O 1
ATOM 811 N N . ASP A 1 110 ? 0.966 -5.301 -4.145 1 98.12 110 ASP A N 1
ATOM 812 C CA . ASP A 1 110 ? 1.504 -4.176 -3.389 1 98.12 110 ASP A CA 1
ATOM 813 C C . ASP A 1 110 ? 1.357 -4.406 -1.885 1 98.12 110 ASP A C 1
ATOM 815 O O . ASP A 1 110 ? 2.285 -4.133 -1.118 1 98.12 110 ASP A O 1
ATOM 819 N N . SER A 1 111 ? 0.173 -4.871 -1.418 1 96.81 111 SER A N 1
ATOM 820 C CA . SER A 1 111 ? -0.046 -5.133 0 1 96.81 111 SER A CA 1
ATOM 821 C C . SER A 1 111 ? 0.97 -6.133 0.54 1 96.81 111 SER A C 1
ATOM 823 O O . SER A 1 111 ? 1.539 -5.93 1.614 1 96.81 111 SER A O 1
ATOM 825 N N . ALA A 1 112 ? 1.224 -7.18 -0.19 1 97.31 112 ALA A N 1
ATOM 826 C CA . ALA A 1 112 ? 2.168 -8.211 0.233 1 97.31 112 ALA A CA 1
ATOM 827 C C . ALA A 1 112 ? 3.594 -7.668 0.262 1 97.31 112 ALA A C 1
ATOM 829 O O . ALA A 1 112 ? 4.359 -7.973 1.18 1 97.31 112 ALA A O 1
ATOM 830 N N . ALA A 1 113 ? 3.943 -6.895 -0.754 1 97.31 113 ALA A N 1
ATOM 831 C CA . ALA A 1 113 ? 5.297 -6.352 -0.848 1 97.31 113 ALA A CA 1
ATOM 832 C C . ALA A 1 113 ? 5.602 -5.426 0.33 1 97.31 113 ALA A C 1
ATOM 834 O O . ALA A 1 113 ? 6.637 -5.562 0.982 1 97.31 113 ALA A O 1
ATOM 835 N N . ARG A 1 114 ? 4.695 -4.52 0.599 1 95.69 114 ARG A N 1
ATOM 836 C CA . ARG A 1 114 ? 4.883 -3.6 1.714 1 95.69 114 ARG A CA 1
ATOM 837 C C . ARG A 1 114 ? 4.984 -4.352 3.037 1 95.69 114 ARG A C 1
ATOM 839 O O . ARG A 1 114 ? 5.871 -4.078 3.848 1 95.69 114 ARG A O 1
ATOM 846 N N . ARG A 1 115 ? 4.098 -5.281 3.221 1 94.88 115 ARG A N 1
ATOM 847 C CA . ARG A 1 115 ? 4.043 -6.02 4.48 1 94.88 115 ARG A CA 1
ATOM 848 C C . ARG A 1 115 ? 5.293 -6.867 4.672 1 94.88 115 ARG A C 1
ATOM 850 O O . ARG A 1 115 ? 5.863 -6.91 5.766 1 94.88 115 ARG A O 1
ATOM 857 N N . ALA A 1 116 ? 5.719 -7.535 3.615 1 96.44 116 ALA A N 1
ATOM 858 C CA . ALA A 1 116 ? 6.93 -8.352 3.693 1 96.44 116 ALA A CA 1
ATOM 859 C C . ALA A 1 116 ? 8.125 -7.512 4.133 1 96.44 116 ALA A C 1
ATOM 861 O O . ALA A 1 116 ? 8.883 -7.914 5.02 1 96.44 116 ALA A O 1
ATOM 862 N N . ALA A 1 117 ? 8.266 -6.363 3.539 1 95.56 117 ALA A N 1
ATOM 863 C CA . ALA A 1 117 ? 9.383 -5.484 3.881 1 95.56 117 ALA A CA 1
ATOM 864 C C . ALA A 1 117 ? 9.305 -5.047 5.34 1 95.56 117 ALA A C 1
ATOM 866 O O . ALA A 1 117 ? 10.32 -5.031 6.043 1 95.56 117 ALA A O 1
ATOM 867 N N . LEU A 1 118 ? 8.148 -4.738 5.789 1 93.12 118 LEU A N 1
ATOM 868 C CA . LEU A 1 118 ? 7.965 -4.27 7.16 1 93.12 118 LEU A CA 1
ATOM 869 C C . LEU A 1 118 ? 8.227 -5.395 8.156 1 93.12 118 LEU A C 1
ATOM 871 O O . LEU A 1 118 ? 8.594 -5.137 9.305 1 93.12 118 LEU A O 1
ATOM 875 N N . LEU A 1 119 ? 7.992 -6.59 7.734 1 93.75 119 LEU A N 1
ATOM 876 C CA . LEU A 1 119 ? 8.234 -7.746 8.594 1 93.75 119 LEU A CA 1
ATOM 877 C C . LEU A 1 119 ? 9.703 -8.133 8.586 1 93.75 119 LEU A C 1
ATOM 879 O O . LEU A 1 119 ? 10.117 -9.055 9.297 1 93.75 119 LEU A O 1
ATOM 883 N N . GLY A 1 120 ? 10.484 -7.449 7.715 1 93.75 120 GLY A N 1
ATOM 884 C CA . GLY A 1 120 ? 11.93 -7.613 7.781 1 93.75 120 GLY A CA 1
ATOM 885 C C . GLY A 1 120 ? 12.477 -8.508 6.684 1 93.75 120 GLY A C 1
ATOM 886 O O . GLY A 1 120 ? 13.68 -8.797 6.656 1 93.75 120 GLY A O 1
ATOM 887 N N . TYR A 1 121 ? 11.68 -8.977 5.738 1 95.81 121 TYR A N 1
ATOM 888 C CA . TYR A 1 121 ? 12.164 -9.805 4.641 1 95.81 121 TYR A CA 1
ATOM 889 C C . TYR A 1 121 ? 12.875 -8.953 3.594 1 95.81 121 TYR A C 1
ATOM 891 O O . TYR A 1 121 ? 12.422 -7.848 3.273 1 95.81 121 TYR A O 1
ATOM 899 N N . ARG A 1 122 ? 14 -9.461 3.15 1 96 122 ARG A N 1
ATOM 900 C CA . ARG A 1 122 ? 14.453 -8.922 1.871 1 96 122 ARG A CA 1
ATOM 901 C C . ARG A 1 122 ? 13.438 -9.195 0.77 1 96 122 ARG A C 1
ATOM 903 O O . ARG A 1 122 ? 13.148 -10.352 0.455 1 96 122 ARG A O 1
ATOM 910 N N . THR A 1 123 ? 12.875 -8.148 0.177 1 97.31 123 THR A N 1
ATOM 911 C CA . THR A 1 123 ? 11.688 -8.305 -0.657 1 97.31 123 THR A CA 1
ATOM 912 C C . THR A 1 123 ? 11.977 -7.871 -2.092 1 97.31 123 THR A C 1
ATOM 914 O O . THR A 1 123 ? 12.422 -6.746 -2.328 1 97.31 123 THR A O 1
ATOM 917 N N . THR A 1 124 ? 11.797 -8.758 -3.014 1 98.06 124 THR A N 1
ATOM 918 C CA . THR A 1 124 ? 11.867 -8.469 -4.441 1 98.06 124 THR A CA 1
ATOM 919 C C . THR A 1 124 ? 10.516 -8.695 -5.109 1 98.06 124 THR A C 1
ATOM 921 O O . THR A 1 124 ? 9.836 -9.688 -4.836 1 98.06 124 THR A O 1
ATOM 924 N N . VAL A 1 125 ? 10.062 -7.73 -5.852 1 98.75 125 VAL A N 1
ATOM 925 C CA . VAL A 1 125 ? 8.945 -7.949 -6.754 1 98.75 125 VAL A CA 1
ATOM 926 C C . VAL A 1 125 ? 9.453 -8.117 -8.188 1 98.75 125 VAL A C 1
ATOM 928 O O . VAL A 1 125 ? 10.289 -7.34 -8.648 1 98.75 125 VAL A O 1
ATOM 931 N N . VAL A 1 126 ? 9.055 -9.164 -8.836 1 98.94 126 VAL A N 1
ATOM 932 C CA . VAL A 1 126 ? 9.477 -9.344 -10.219 1 98.94 126 VAL A CA 1
ATOM 933 C C . VAL A 1 126 ? 8.773 -8.328 -11.109 1 98.94 126 VAL A C 1
ATOM 935 O O . VAL A 1 126 ? 7.594 -8.492 -11.438 1 98.94 126 VAL A O 1
ATOM 938 N N . SER A 1 127 ? 9.484 -7.375 -11.602 1 98.88 127 SER A N 1
ATOM 939 C CA . SER A 1 127 ? 8.938 -6.137 -12.148 1 98.88 127 SER A CA 1
ATOM 940 C C . SER A 1 127 ? 8.117 -6.395 -13.406 1 98.88 127 SER A C 1
ATOM 942 O O . SER A 1 127 ? 7.227 -5.613 -13.742 1 98.88 127 SER A O 1
ATOM 944 N N . ASP A 1 128 ? 8.406 -7.449 -14.086 1 98.81 128 ASP A N 1
ATOM 945 C CA . ASP A 1 128 ? 7.699 -7.742 -15.328 1 98.81 128 ASP A CA 1
ATOM 946 C C . ASP A 1 128 ? 6.793 -8.961 -15.172 1 98.81 128 ASP A C 1
ATOM 948 O O . ASP A 1 128 ? 6.332 -9.523 -16.172 1 98.81 128 ASP A O 1
ATOM 952 N N . LEU A 1 129 ? 6.5 -9.391 -13.859 1 98.88 129 LEU A N 1
ATOM 953 C CA . LEU A 1 129 ? 5.66 -10.562 -13.656 1 98.88 129 LEU A CA 1
ATOM 954 C C . LEU A 1 129 ? 4.516 -10.258 -12.695 1 98.88 129 LEU A C 1
ATOM 956 O O . LEU A 1 129 ? 4.008 -11.148 -12.016 1 98.88 129 LEU A O 1
ATOM 960 N N . HIS A 1 130 ? 4.207 -9.039 -12.508 1 98.88 130 HIS A N 1
ATOM 961 C CA . HIS A 1 130 ? 2.938 -8.664 -11.891 1 98.88 130 HIS A CA 1
ATOM 962 C C . HIS A 1 130 ? 2.041 -7.93 -12.883 1 98.88 130 HIS A C 1
ATOM 964 O O . HIS A 1 130 ? 2.531 -7.281 -13.812 1 98.88 130 HIS A O 1
ATOM 970 N N . THR A 1 131 ? 0.787 -8.164 -12.672 1 98.81 131 THR A N 1
ATOM 971 C CA . THR A 1 131 ? -0.143 -7.672 -13.68 1 98.81 131 THR A CA 1
ATOM 972 C C . THR A 1 131 ? -1.44 -7.195 -13.039 1 98.81 131 THR A C 1
ATOM 974 O O . THR A 1 131 ? -1.601 -7.277 -11.82 1 98.81 131 THR A O 1
ATOM 977 N N . THR A 1 132 ? -2.273 -6.566 -13.797 1 98.56 132 THR A N 1
ATOM 978 C CA . THR A 1 132 ? -3.582 -6.051 -13.422 1 98.56 132 THR A CA 1
ATOM 979 C C . THR A 1 132 ? -4.422 -5.746 -14.656 1 98.56 132 THR A C 1
ATOM 981 O O . THR A 1 132 ? -4.145 -6.262 -15.742 1 98.56 132 THR A O 1
ATOM 984 N N . ASN A 1 133 ? -5.508 -5.07 -14.477 1 98.12 133 ASN A N 1
ATOM 985 C CA . ASN A 1 133 ? -6.387 -4.691 -15.578 1 98.12 133 ASN A CA 1
ATOM 986 C C . ASN A 1 133 ? -6.418 -3.18 -15.773 1 98.12 133 ASN A C 1
ATOM 988 O O . ASN A 1 133 ? -6.023 -2.426 -14.883 1 98.12 133 ASN A O 1
ATOM 992 N N . ASP A 1 134 ? -6.789 -2.787 -16.969 1 97.44 134 ASP A N 1
ATOM 993 C CA . ASP A 1 134 ? -7.051 -1.37 -17.203 1 97.44 134 ASP A CA 1
ATOM 994 C C . ASP A 1 134 ? -8.109 -0.837 -16.25 1 97.44 134 ASP A C 1
ATOM 996 O O . ASP A 1 134 ? -9.023 -1.566 -15.859 1 97.44 134 ASP A O 1
ATOM 1000 N N . ARG A 1 135 ? -7.883 0.362 -15.766 1 96.44 135 ARG A N 1
ATOM 1001 C CA . ARG A 1 135 ? -8.898 1.123 -15.055 1 96.44 135 ARG A CA 1
ATOM 1002 C C . ARG A 1 135 ? -9.398 2.297 -15.891 1 96.44 135 ARG A C 1
ATOM 1004 O O . ARG A 1 135 ? -8.812 2.617 -16.922 1 96.44 135 ARG A O 1
ATOM 1011 N N . ALA A 1 136 ? -10.523 2.855 -15.469 1 95.31 136 ALA A N 1
ATOM 1012 C CA . ALA A 1 136 ? -11.086 3.988 -16.188 1 95.31 136 ALA A CA 1
ATOM 1013 C C . ALA A 1 136 ? -10.078 5.121 -16.312 1 95.31 136 ALA A C 1
ATOM 1015 O O . ALA A 1 136 ? -10.047 5.832 -17.328 1 95.31 136 ALA A O 1
ATOM 1016 N N . HIS A 1 137 ? -9.172 5.211 -15.32 1 96.25 137 HIS A N 1
ATOM 1017 C CA . HIS A 1 137 ? -8.312 6.387 -15.234 1 96.25 137 HIS A CA 1
ATOM 1018 C C . HIS A 1 137 ? -6.883 6.062 -15.656 1 96.25 137 HIS A C 1
ATOM 1020 O O . HIS A 1 137 ? -6.09 6.965 -15.922 1 96.25 137 HIS A O 1
ATOM 1026 N N . LEU A 1 138 ? -6.5 4.836 -15.703 1 98.31 138 LEU A N 1
ATOM 1027 C CA . LEU A 1 138 ? -5.148 4.434 -16.078 1 98.31 138 LEU A CA 1
ATOM 1028 C C . LEU A 1 138 ? -5.16 3.102 -16.812 1 98.31 138 LEU A C 1
ATOM 1030 O O . LEU A 1 138 ? -5.918 2.195 -16.453 1 98.31 138 LEU A O 1
ATOM 1034 N N . SER A 1 139 ? -4.254 3 -17.797 1 98.19 139 SER A N 1
ATOM 1035 C CA . SER A 1 139 ? -4.031 1.692 -18.406 1 98.19 139 SER A CA 1
ATOM 1036 C C . SER A 1 139 ? -3.307 0.752 -17.453 1 98.19 139 SER A C 1
ATOM 1038 O O . SER A 1 139 ? -2.621 1.203 -16.531 1 98.19 139 SER A O 1
AT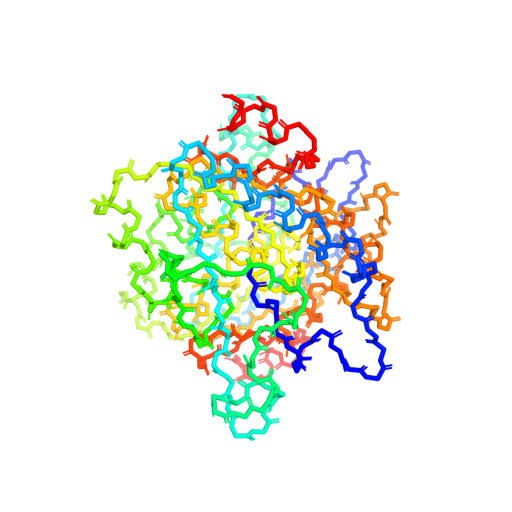OM 1040 N N . ALA A 1 140 ? -3.508 -0.521 -17.672 1 98.56 140 ALA A N 1
ATOM 1041 C CA . ALA A 1 140 ? -2.799 -1.519 -16.875 1 98.56 140 ALA A CA 1
ATOM 1042 C C . ALA A 1 140 ? -1.29 -1.304 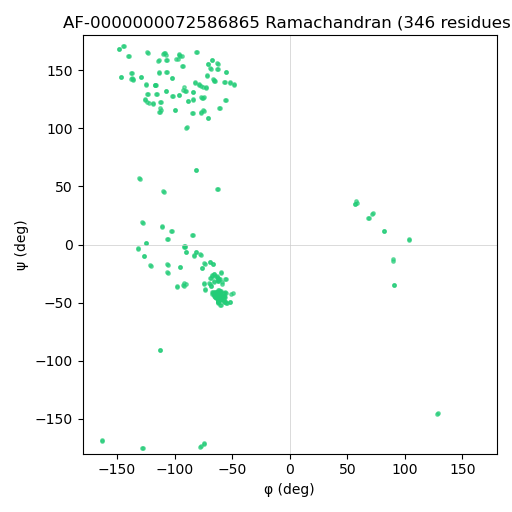-16.953 1 98.56 140 ALA A C 1
ATOM 1044 O O . ALA A 1 140 ? -0.59 -1.448 -15.945 1 98.56 140 ALA A O 1
ATOM 1045 N N . ALA A 1 141 ? -0.787 -0.999 -18.125 1 98.38 141 ALA A N 1
ATOM 1046 C CA . ALA A 1 141 ? 0.644 -0.753 -18.281 1 98.38 141 ALA A CA 1
ATOM 1047 C C . ALA A 1 141 ? 1.106 0.411 -17.422 1 98.38 141 ALA A C 1
ATOM 1049 O O . ALA A 1 141 ? 2.182 0.354 -16.812 1 98.38 141 ALA A O 1
ATOM 1050 N N . GLN A 1 142 ? 0.326 1.458 -17.344 1 98.62 142 GLN A N 1
ATOM 1051 C CA . GLN A 1 142 ? 0.64 2.607 -16.5 1 98.62 142 GLN A CA 1
ATOM 1052 C C . GLN A 1 142 ? 0.628 2.227 -15.023 1 98.62 142 GLN A C 1
ATOM 1054 O O . GLN A 1 142 ? 1.474 2.686 -14.25 1 98.62 142 GLN A O 1
ATOM 1059 N N . ILE A 1 143 ? -0.337 1.399 -14.609 1 98.81 143 ILE A N 1
ATOM 1060 C CA . ILE A 1 143 ? -0.449 0.958 -13.227 1 98.81 143 ILE A CA 1
ATOM 1061 C C . ILE A 1 143 ? 0.771 0.12 -12.852 1 98.81 143 ILE A C 1
ATOM 1063 O O . ILE A 1 143 ? 1.366 0.319 -11.789 1 98.81 143 ILE A O 1
ATOM 1067 N N . VAL A 1 144 ? 1.161 -0.787 -13.711 1 98.81 144 VAL A N 1
ATOM 1068 C CA . VAL A 1 144 ? 2.336 -1.62 -13.477 1 98.81 144 VAL A CA 1
ATOM 1069 C C . VAL A 1 144 ? 3.572 -0.739 -13.328 1 98.81 144 VAL A C 1
ATOM 1071 O O . VAL A 1 144 ? 4.348 -0.904 -12.375 1 98.81 144 VAL A O 1
ATOM 1074 N N . ALA A 1 145 ? 3.74 0.211 -14.211 1 98.5 145 ALA A N 1
ATOM 1075 C CA . ALA A 1 145 ? 4.883 1.121 -14.141 1 98.5 145 ALA A CA 1
ATOM 1076 C C . ALA A 1 145 ? 4.863 1.931 -12.852 1 98.5 145 ALA A C 1
ATOM 1078 O O . ALA A 1 145 ? 5.906 2.141 -12.227 1 98.5 145 ALA A O 1
ATOM 1079 N N . HIS A 1 146 ? 3.744 2.395 -12.469 1 98.75 146 HIS A N 1
ATOM 1080 C CA . HIS A 1 146 ? 3.586 3.215 -11.273 1 98.75 146 HIS A CA 1
ATOM 1081 C C . HIS A 1 146 ? 3.957 2.434 -10.016 1 98.75 146 HIS A C 1
ATOM 1083 O O . HIS A 1 146 ? 4.637 2.957 -9.133 1 98.75 146 HIS A O 1
ATOM 1089 N N . HIS A 1 147 ? 3.545 1.196 -9.906 1 98.69 147 HIS A N 1
ATOM 1090 C CA . HIS A 1 147 ? 3.84 0.412 -8.711 1 98.69 147 HIS A CA 1
ATOM 1091 C C . HIS A 1 147 ? 5.301 -0.023 -8.688 1 98.69 147 HIS A C 1
ATOM 1093 O O . HIS A 1 147 ? 5.91 -0.108 -7.617 1 98.69 147 HIS A O 1
ATOM 1099 N N . ASN A 1 148 ? 5.934 -0.3 -9.852 1 98.5 148 ASN A N 1
ATOM 1100 C CA . ASN A 1 148 ? 7.383 -0.471 -9.883 1 98.5 148 ASN A CA 1
ATOM 1101 C C . ASN A 1 148 ? 8.102 0.758 -9.336 1 98.5 148 ASN A C 1
ATOM 1103 O O . ASN A 1 148 ? 9.078 0.632 -8.586 1 98.5 148 ASN A O 1
ATOM 1107 N N . PHE A 1 149 ? 7.621 1.9 -9.695 1 97.94 149 PHE A N 1
ATOM 1108 C CA . PHE A 1 149 ? 8.188 3.146 -9.195 1 97.94 149 PHE A CA 1
ATOM 1109 C C . PHE A 1 149 ? 8.016 3.254 -7.684 1 97.94 149 PHE A C 1
ATOM 1111 O O . PHE A 1 149 ? 8.953 3.596 -6.969 1 97.94 149 PHE A O 1
ATOM 1118 N N . ILE A 1 150 ? 6.789 2.953 -7.156 1 97.69 150 ILE A N 1
ATOM 1119 C CA . ILE A 1 150 ? 6.484 3.049 -5.73 1 97.69 150 ILE A CA 1
ATOM 1120 C C . ILE A 1 150 ? 7.453 2.178 -4.938 1 97.69 150 ILE A C 1
ATOM 1122 O O . ILE A 1 150 ? 8.062 2.641 -3.971 1 97.69 150 ILE A O 1
ATOM 1126 N N . TRP A 1 151 ? 7.625 0.966 -5.332 1 97 151 TRP A N 1
ATOM 1127 C CA . TRP A 1 151 ? 8.445 0.022 -4.586 1 97 151 TRP A CA 1
ATOM 1128 C C . TRP A 1 151 ? 9.906 0.458 -4.582 1 97 151 TRP A C 1
ATOM 1130 O O . TRP A 1 151 ? 10.617 0.259 -3.592 1 97 151 TRP A O 1
ATOM 1140 N N . SER A 1 152 ? 10.375 1.09 -5.613 1 94.62 152 SER A N 1
ATOM 1141 C CA . SER A 1 152 ? 11.758 1.544 -5.73 1 94.62 152 SER A CA 1
ATOM 1142 C C . SER A 1 152 ? 12.016 2.758 -4.844 1 94.62 152 SER A C 1
ATOM 1144 O O . SER A 1 152 ? 13.172 3.105 -4.582 1 94.62 152 SER A O 1
ATOM 1146 N N . HIS A 1 153 ? 10.922 3.395 -4.406 1 93.25 153 HIS A N 1
ATOM 1147 C CA . HIS A 1 153 ? 11.148 4.695 -3.791 1 93.25 153 HIS A CA 1
ATOM 1148 C C . HIS A 1 153 ? 10.523 4.766 -2.402 1 93.25 153 HIS A C 1
ATOM 1150 O O . HIS A 1 153 ? 10.734 5.734 -1.668 1 93.25 153 HIS A O 1
ATOM 1156 N N . CYS A 1 154 ? 9.758 3.797 -2.061 1 90.31 154 CYS A N 1
ATOM 1157 C CA . CYS A 1 154 ? 9.102 3.773 -0.755 1 90.31 154 CYS A CA 1
ATOM 1158 C C . CYS A 1 154 ? 10.078 3.33 0.331 1 90.31 154 CYS A C 1
ATOM 1160 O O . CYS A 1 154 ? 10.906 2.443 0.105 1 90.31 154 CYS A O 1
ATOM 1162 N N . SER A 1 155 ? 9.984 4.016 1.415 1 83.25 155 SER A N 1
ATOM 1163 C CA . SER A 1 155 ? 10.859 3.672 2.529 1 83.25 155 SER A CA 1
ATOM 1164 C C . SER A 1 155 ? 10.211 2.646 3.451 1 83.25 155 SER A C 1
ATOM 1166 O O . SER A 1 155 ? 9.062 2.82 3.867 1 83.25 155 SER A O 1
ATOM 1168 N N . PHE A 1 156 ? 10.93 1.692 3.752 1 78.19 156 PHE A N 1
ATOM 1169 C CA . PHE A 1 156 ? 10.477 0.663 4.68 1 78.19 156 PHE A CA 1
ATOM 1170 C C . PHE A 1 156 ? 11.5 0.442 5.785 1 78.19 156 PHE A C 1
ATOM 1172 O O . PHE A 1 156 ? 12.359 1.295 6.023 1 78.19 156 PHE A O 1
ATOM 1179 N N . SER A 1 157 ? 11.406 -0.574 6.797 1 65.69 157 SER A N 1
ATOM 1180 C CA . SER A 1 157 ? 12.172 -0.824 8.008 1 65.69 157 SER A CA 1
ATOM 1181 C C . SER A 1 157 ? 13.633 -1.112 7.688 1 65.69 157 SER A C 1
ATOM 1183 O O . SER A 1 157 ? 14.25 -1.993 8.297 1 65.69 157 SER A O 1
ATOM 1185 N N . GLY A 1 158 ? 14.234 -0.203 6.789 1 69.25 158 GLY A N 1
ATOM 1186 C CA . GLY A 1 158 ? 15.625 -0.49 6.484 1 69.25 158 GLY A CA 1
ATOM 1187 C C . GLY A 1 158 ? 15.797 -1.396 5.277 1 69.25 158 GLY A C 1
ATOM 1188 O O . GLY A 1 158 ? 16.859 -1.399 4.641 1 69.25 158 GLY A O 1
ATOM 1189 N N . ASN A 1 159 ? 14.844 -2.281 5.191 1 71.44 159 ASN A N 1
ATOM 1190 C CA . ASN A 1 159 ? 14.789 -3.061 3.957 1 71.44 159 ASN A CA 1
ATOM 1191 C C . ASN A 1 159 ? 13.883 -2.408 2.92 1 71.44 159 ASN A C 1
ATOM 1193 O O . ASN A 1 159 ? 12.906 -1.751 3.273 1 71.44 159 ASN A O 1
ATOM 1197 N N . GLY A 1 160 ? 14.297 -2.328 1.675 1 83.31 160 GLY A N 1
ATOM 1198 C CA . GLY A 1 160 ? 13.445 -1.826 0.612 1 83.31 160 GLY A CA 1
ATOM 1199 C C . GLY A 1 160 ? 12.789 -2.93 -0.201 1 83.31 160 GLY A C 1
ATOM 1200 O O . GLY A 1 160 ? 12.984 -4.113 0.084 1 83.31 160 GLY A O 1
ATOM 1201 N N . VAL A 1 161 ? 11.789 -2.598 -0.833 1 94.5 161 VAL A N 1
ATOM 1202 C CA . VAL A 1 161 ? 11.219 -3.439 -1.88 1 94.5 161 VAL A CA 1
ATOM 1203 C C . VAL A 1 161 ? 11.883 -3.119 -3.217 1 94.5 161 VAL A C 1
ATOM 1205 O O . VAL A 1 161 ? 11.953 -1.956 -3.621 1 94.5 161 VAL A O 1
ATOM 1208 N N . ALA A 1 162 ? 12.438 -4.117 -3.844 1 95.19 162 ALA A N 1
ATOM 1209 C CA . ALA A 1 162 ? 13.148 -3.885 -5.098 1 95.19 162 ALA A CA 1
ATOM 1210 C C . ALA A 1 162 ? 12.43 -4.547 -6.27 1 95.19 162 ALA A C 1
ATOM 1212 O O . ALA A 1 162 ? 12.32 -5.777 -6.324 1 95.19 162 ALA A O 1
ATOM 1213 N N . PRO A 1 163 ? 11.922 -3.773 -7.172 1 98 163 PRO A N 1
ATOM 1214 C CA . PRO A 1 163 ? 11.484 -4.395 -8.43 1 98 163 PRO A CA 1
ATOM 1215 C C . PRO A 1 163 ? 12.656 -4.785 -9.328 1 98 163 PRO A C 1
ATOM 1217 O O . PRO A 1 163 ? 13.57 -3.984 -9.539 1 98 163 PRO A O 1
ATOM 1220 N N . ARG A 1 164 ? 12.703 -6.004 -9.75 1 98.56 164 ARG A N 1
ATOM 1221 C CA . ARG A 1 164 ? 13.727 -6.52 -10.648 1 98.56 164 ARG A CA 1
ATOM 1222 C C . ARG A 1 164 ? 13.109 -7.395 -11.734 1 98.56 164 ARG A C 1
ATOM 1224 O O . ARG A 1 164 ? 12.188 -8.164 -11.469 1 98.56 164 ARG A O 1
ATOM 1231 N N . PRO A 1 165 ? 13.648 -7.309 -12.984 1 98.69 165 PRO A N 1
ATOM 1232 C CA . PRO A 1 165 ? 13.094 -8.164 -14.031 1 98.69 165 PRO A CA 1
ATOM 1233 C C . PRO A 1 165 ? 13.383 -9.648 -13.805 1 98.69 165 PRO A C 1
ATOM 1235 O O . PRO A 1 165 ? 14.359 -9.992 -13.133 1 98.69 165 PRO A O 1
ATOM 1238 N N . LEU A 1 166 ? 12.594 -10.469 -14.414 1 98.81 166 LEU A N 1
ATOM 1239 C CA . LEU A 1 166 ? 12.641 -11.914 -14.219 1 98.81 166 LEU A CA 1
ATOM 1240 C C . LEU A 1 166 ? 14.055 -12.453 -14.414 1 98.81 166 LEU A C 1
ATOM 1242 O O . LEU A 1 166 ? 14.57 -13.18 -13.57 1 98.81 166 LEU A O 1
ATOM 1246 N N . ASP A 1 167 ? 14.664 -12.086 -15.484 1 98.56 167 ASP A N 1
ATOM 1247 C CA . ASP A 1 167 ? 15.969 -12.648 -15.812 1 98.56 167 ASP A CA 1
ATOM 1248 C C . ASP A 1 167 ? 17 -12.305 -14.742 1 98.56 167 ASP A C 1
ATOM 1250 O O . ASP A 1 167 ? 17.828 -13.141 -14.383 1 98.56 167 ASP A O 1
ATOM 1254 N N . GLU A 1 168 ? 16.969 -11.133 -14.227 1 98.56 168 GLU A N 1
ATOM 1255 C CA . GLU A 1 168 ? 17.875 -10.719 -13.156 1 98.56 168 GLU A CA 1
ATOM 1256 C C . GLU A 1 168 ? 17.578 -11.477 -11.859 1 98.56 168 GLU A C 1
ATOM 1258 O O . GLU A 1 168 ? 18.5 -11.867 -11.148 1 98.56 168 GLU A O 1
ATOM 1263 N N . VAL A 1 169 ? 16.297 -11.648 -11.578 1 98.69 169 VAL A N 1
ATOM 1264 C CA . VAL A 1 169 ? 15.906 -12.352 -10.359 1 98.69 169 VAL A CA 1
ATOM 1265 C C . VAL A 1 169 ? 16.406 -13.789 -10.406 1 98.69 169 VAL A C 1
ATOM 1267 O O . VAL A 1 169 ? 16.984 -14.289 -9.438 1 98.69 169 VAL A O 1
ATOM 1270 N N . ILE A 1 170 ? 16.188 -14.453 -11.531 1 98.44 170 ILE A N 1
ATOM 1271 C CA . ILE A 1 170 ? 16.625 -15.844 -11.648 1 98.44 170 ILE A CA 1
ATOM 1272 C C . ILE A 1 170 ? 18.141 -15.922 -11.5 1 98.44 170 ILE A C 1
ATOM 1274 O O . ILE A 1 170 ? 18.656 -16.781 -10.773 1 98.44 170 ILE A O 1
ATOM 1278 N N . ALA A 1 171 ? 18.859 -15 -12.109 1 97.56 171 ALA A N 1
ATOM 1279 C CA . ALA A 1 171 ? 20.312 -15 -12.086 1 97.56 171 ALA A CA 1
ATOM 1280 C C . ALA A 1 171 ? 20.844 -14.703 -10.688 1 97.56 171 ALA A C 1
ATOM 1282 O O . ALA A 1 171 ? 21.812 -15.312 -10.234 1 97.56 171 ALA A O 1
ATOM 1283 N N . ALA A 1 172 ? 20.172 -13.859 -9.953 1 96 172 ALA A N 1
ATOM 1284 C CA . ALA A 1 172 ? 20.688 -13.352 -8.688 1 96 172 ALA A CA 1
ATOM 1285 C C . ALA A 1 172 ? 20.234 -14.227 -7.523 1 96 172 ALA A C 1
ATOM 1287 O O . ALA A 1 172 ? 20.969 -14.383 -6.539 1 96 172 ALA A O 1
ATOM 1288 N N . GLU A 1 173 ? 19.016 -14.781 -7.668 1 95.12 173 GLU A N 1
ATOM 1289 C CA . GLU A 1 173 ? 18.406 -15.398 -6.492 1 95.12 173 GLU A CA 1
ATOM 1290 C C . GLU A 1 173 ? 18.453 -16.922 -6.59 1 95.12 173 GLU A C 1
ATOM 1292 O O . GLU A 1 173 ? 18.344 -17.609 -5.574 1 95.12 173 GLU A O 1
ATOM 1297 N N . PHE A 1 174 ? 18.531 -17.453 -7.805 1 93.25 174 PHE A N 1
ATOM 1298 C CA . PHE A 1 174 ? 18.344 -18.891 -7.926 1 93.25 174 PHE A CA 1
ATOM 1299 C C . PHE A 1 174 ? 19.438 -19.531 -8.773 1 93.25 174 PHE A C 1
ATOM 1301 O O . PHE A 1 174 ? 19.391 -20.719 -9.086 1 93.25 174 PHE A O 1
ATOM 1308 N N . ALA A 1 175 ? 20.297 -18.75 -9.289 1 81.56 175 ALA A N 1
ATOM 1309 C CA . ALA A 1 175 ? 21.375 -19.344 -10.062 1 81.56 175 ALA A CA 1
ATOM 1310 C C . ALA A 1 175 ? 22.281 -20.203 -9.18 1 81.56 175 ALA A C 1
ATOM 1312 O O . ALA A 1 175 ? 22.453 -19.922 -7.992 1 81.56 175 ALA A O 1
ATOM 1313 N N . MET B 1 1 ? -0.444 13.82 7.598 1 96.81 1 MET B N 1
ATOM 1314 C CA . MET B 1 1 ? 0.707 12.945 7.379 1 96.81 1 MET B CA 1
ATOM 1315 C C . MET B 1 1 ? 1.77 13.656 6.543 1 96.81 1 MET B C 1
ATOM 1317 O O . MET B 1 1 ? 1.513 14.039 5.398 1 96.81 1 MET B O 1
ATOM 1321 N N . ASP B 1 2 ? 2.998 13.844 7.008 1 98.06 2 ASP B N 1
ATOM 1322 C CA . ASP B 1 2 ? 4.219 14.227 6.305 1 98.06 2 ASP B CA 1
ATOM 1323 C C . ASP B 1 2 ? 4.035 15.547 5.555 1 98.06 2 ASP B C 1
ATOM 1325 O O . ASP B 1 2 ? 4.5 15.695 4.426 1 98.06 2 ASP B O 1
ATOM 1329 N N . MET B 1 3 ? 3.223 16.469 6.172 1 98.75 3 MET B N 1
ATOM 1330 C CA . MET B 1 3 ? 3.1 17.781 5.57 1 98.75 3 MET B CA 1
ATOM 1331 C C . MET B 1 3 ? 4.281 18.672 5.953 1 98.75 3 MET B C 1
ATOM 1333 O O . MET B 1 3 ? 4.102 19.719 6.582 1 98.75 3 MET B O 1
ATOM 1337 N N . GLN B 1 4 ? 5.387 18.266 5.527 1 98.62 4 GLN B N 1
ATOM 1338 C CA . GLN B 1 4 ? 6.656 18.875 5.91 1 98.62 4 GLN B CA 1
ATOM 1339 C C . GLN B 1 4 ? 7.242 19.703 4.762 1 98.62 4 GLN B C 1
ATOM 1341 O O . GLN B 1 4 ? 7.141 19.297 3.598 1 98.62 4 GLN B O 1
ATOM 1346 N N . ARG B 1 5 ? 7.945 20.734 5.074 1 97.88 5 ARG B N 1
ATOM 1347 C CA . ARG B 1 5 ? 8.438 21.719 4.109 1 97.88 5 ARG B CA 1
ATOM 1348 C C . ARG B 1 5 ? 9.375 21.062 3.102 1 97.88 5 ARG B C 1
ATOM 1350 O O . ARG B 1 5 ? 9.273 21.312 1.898 1 97.88 5 ARG B O 1
ATOM 1357 N N . GLY B 1 6 ? 10.2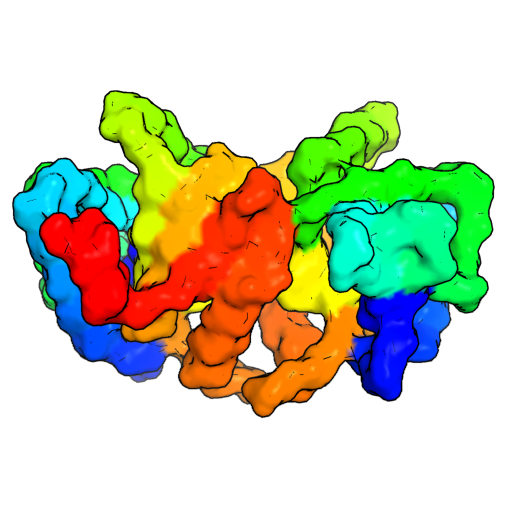66 20.219 3.564 1 97.31 6 GLY B N 1
ATOM 1358 C CA . GLY B 1 6 ? 11.266 19.594 2.705 1 97.31 6 GLY B CA 1
ATOM 1359 C C . GLY B 1 6 ? 10.664 18.594 1.726 1 97.31 6 GLY B C 1
ATOM 1360 O O . GLY B 1 6 ? 11.32 18.203 0.757 1 97.31 6 GLY B O 1
ATOM 1361 N N . LEU B 1 7 ? 9.445 18.188 1.96 1 97.06 7 LEU B N 1
ATOM 1362 C CA . LEU B 1 7 ? 8.758 17.25 1.078 1 97.06 7 LEU B CA 1
ATOM 1363 C C . LEU B 1 7 ? 7.836 18 0.113 1 97.06 7 LEU B C 1
ATOM 1365 O O . LEU B 1 7 ? 7.738 17.625 -1.062 1 97.06 7 LEU B O 1
ATOM 1369 N N . LEU B 1 8 ? 7.234 19.047 0.607 1 97.31 8 LEU B N 1
ATOM 1370 C CA . LEU B 1 8 ? 6.117 19.672 -0.089 1 97.31 8 LEU B CA 1
ATOM 1371 C C . LEU B 1 8 ? 6.605 20.797 -1.005 1 97.31 8 LEU B C 1
ATOM 1373 O O . LEU B 1 8 ? 5.926 21.156 -1.969 1 97.31 8 LEU B O 1
ATOM 1377 N N . GLN B 1 9 ? 7.605 21.484 -0.558 1 90.69 9 GLN B N 1
ATOM 1378 C CA . GLN B 1 9 ? 8.008 22.75 -1.168 1 90.69 9 GLN B CA 1
ATOM 1379 C C . GLN B 1 9 ? 9.328 22.609 -1.91 1 90.69 9 GLN B C 1
ATOM 1381 O O . GLN B 1 9 ? 10.203 23.469 -1.806 1 90.69 9 GLN B O 1
ATOM 1386 N N . ARG B 1 10 ? 9.422 21.516 -2.693 1 87.25 10 ARG B N 1
ATOM 1387 C CA . ARG B 1 10 ? 10.57 21.328 -3.578 1 87.25 10 ARG B CA 1
ATOM 1388 C C . ARG B 1 10 ? 10.484 22.25 -4.785 1 87.25 10 ARG B C 1
ATOM 1390 O O . ARG B 1 10 ? 9.75 23.25 -4.766 1 87.25 10 ARG B O 1
ATOM 1397 N N . ALA B 1 11 ? 11.375 22.094 -5.785 1 82.31 11 ALA B N 1
ATOM 1398 C CA . ALA B 1 11 ? 11.359 22.953 -6.961 1 82.31 11 ALA B CA 1
ATOM 1399 C C . ALA B 1 11 ? 9.953 23.047 -7.559 1 82.31 11 ALA B C 1
ATOM 1401 O O . ALA B 1 11 ? 9.508 24.125 -7.949 1 82.31 11 ALA B O 1
ATOM 1402 N N . LYS B 1 12 ? 9.289 21.969 -7.617 1 92.06 12 LYS B N 1
ATOM 1403 C CA . LYS B 1 12 ? 7.871 21.922 -7.949 1 92.06 12 LYS B CA 1
ATOM 1404 C C . LYS B 1 12 ? 7.035 21.5 -6.742 1 92.06 12 LYS B C 1
ATOM 1406 O O . LYS B 1 12 ? 7.172 20.375 -6.254 1 92.06 12 LYS B O 1
ATOM 1411 N N . PRO B 1 13 ? 6.195 22.438 -6.305 1 95.44 13 PRO B N 1
ATOM 1412 C CA . PRO B 1 13 ? 5.391 22.109 -5.129 1 95.44 13 PRO B CA 1
ATOM 1413 C C . PRO B 1 13 ? 4.438 20.938 -5.379 1 95.44 13 PRO B C 1
ATOM 1415 O O . PRO B 1 13 ? 4.078 20.672 -6.527 1 95.44 13 PRO B O 1
ATOM 1418 N N . ALA B 1 14 ? 4.062 20.266 -4.258 1 98.31 14 ALA B N 1
ATOM 1419 C CA . ALA B 1 14 ? 3.078 19.188 -4.355 1 98.31 14 ALA B CA 1
ATOM 1420 C C . ALA B 1 14 ? 1.793 19.688 -5.016 1 98.31 14 ALA B C 1
ATOM 1422 O O . ALA B 1 14 ? 1.438 20.859 -4.898 1 98.31 14 ALA B O 1
ATOM 1423 N N . HIS B 1 15 ? 1.122 18.859 -5.711 1 98.56 15 HIS B N 1
ATOM 1424 C CA . HIS B 1 15 ? -0.099 19.141 -6.461 1 98.56 15 HIS B CA 1
ATOM 1425 C C . HIS B 1 15 ? -1.173 19.734 -5.562 1 98.56 15 HIS B C 1
ATOM 1427 O O . HIS B 1 15 ? -1.485 19.188 -4.504 1 98.56 15 HIS B O 1
ATOM 1433 N N . ARG B 1 16 ? -1.702 20.938 -5.926 1 98.44 16 ARG B N 1
ATOM 1434 C CA . ARG B 1 16 ? -2.783 21.641 -5.23 1 98.44 16 ARG B CA 1
ATOM 1435 C C . ARG B 1 16 ? -2.414 21.891 -3.773 1 98.44 16 ARG B C 1
ATOM 1437 O O . ARG B 1 16 ? -3.268 21.812 -2.889 1 98.44 16 ARG B O 1
ATOM 1444 N N . LEU B 1 17 ? -1.19 22.188 -3.57 1 98.56 17 LEU B N 1
ATOM 1445 C CA . LEU B 1 17 ? -0.648 22.266 -2.219 1 98.56 17 LEU B CA 1
ATOM 1446 C C . LEU B 1 17 ? -1.436 23.266 -1.374 1 98.56 17 LEU B C 1
ATOM 1448 O O . LEU B 1 17 ? -1.851 22.938 -0.257 1 98.56 17 LEU B O 1
ATOM 1452 N N . ASP B 1 18 ? -1.684 24.469 -1.879 1 98.38 18 ASP B N 1
ATOM 1453 C CA . ASP B 1 18 ? -2.377 25.484 -1.11 1 98.38 18 ASP B CA 1
ATOM 1454 C C . ASP B 1 18 ? -3.783 25.031 -0.727 1 98.38 18 ASP B C 1
ATOM 1456 O O . ASP B 1 18 ? -4.227 25.266 0.403 1 98.38 18 ASP B O 1
ATOM 1460 N N . GLU B 1 19 ? -4.48 24.438 -1.604 1 98.62 19 GLU B N 1
ATOM 1461 C CA . GLU B 1 19 ? -5.828 23.938 -1.356 1 98.62 19 GLU B CA 1
ATOM 1462 C C . GLU B 1 19 ? -5.82 22.812 -0.322 1 98.62 19 GLU B C 1
ATOM 1464 O O . GLU B 1 19 ? -6.695 22.766 0.545 1 98.62 19 GLU B O 1
ATOM 1469 N N . VAL B 1 20 ? -4.852 21.938 -0.44 1 98.88 20 VAL B N 1
ATOM 1470 C CA . VAL B 1 20 ? -4.734 20.812 0.494 1 98.88 20 VAL B CA 1
ATOM 1471 C C . VAL B 1 20 ? -4.441 21.344 1.896 1 98.88 20 VAL B C 1
ATOM 1473 O O . VAL B 1 20 ? -5.074 20.938 2.869 1 98.88 20 VAL B O 1
ATOM 1476 N N . VAL B 1 21 ? -3.523 22.312 2.004 1 98.81 21 VAL B N 1
ATOM 1477 C CA . VAL B 1 21 ? -3.176 22.891 3.295 1 98.81 21 VAL B CA 1
ATOM 1478 C C . VAL B 1 21 ? -4.402 23.578 3.9 1 98.81 21 VAL B C 1
ATOM 1480 O O . VAL B 1 21 ? -4.719 23.359 5.074 1 98.81 21 VAL B O 1
ATOM 1483 N N . ALA B 1 22 ? -5.086 24.344 3.096 1 98.88 22 ALA B N 1
ATOM 1484 C CA . ALA B 1 22 ? -6.293 25.016 3.572 1 98.88 22 ALA B CA 1
ATOM 1485 C C . ALA B 1 22 ? -7.34 24 4.027 1 98.88 22 ALA B C 1
ATOM 1487 O O . ALA B 1 22 ? -7.988 24.188 5.059 1 98.88 22 ALA B O 1
ATOM 1488 N N . GLY B 1 23 ? -7.527 22.953 3.289 1 98.94 23 GLY B N 1
ATOM 1489 C CA . GLY B 1 23 ? -8.461 21.906 3.65 1 98.94 23 GLY B CA 1
ATOM 1490 C C . GLY B 1 23 ? -8.078 21.172 4.93 1 98.94 23 GLY B C 1
ATOM 1491 O O . GLY B 1 23 ? -8.945 20.844 5.742 1 98.94 23 GLY B O 1
ATOM 1492 N N . ILE B 1 24 ? -6.801 20.875 5.105 1 98.94 24 ILE B N 1
ATOM 1493 C CA . ILE B 1 24 ? -6.32 20.234 6.324 1 98.94 24 ILE B CA 1
ATOM 1494 C C . ILE B 1 24 ? -6.621 21.125 7.531 1 98.94 24 ILE B C 1
ATOM 1496 O O . ILE B 1 24 ? -7.047 20.625 8.578 1 98.94 24 ILE B O 1
ATOM 1500 N N . ASN B 1 25 ? -6.43 22.406 7.348 1 98.94 25 ASN B N 1
ATOM 1501 C CA . ASN B 1 25 ? -6.75 23.328 8.43 1 98.94 25 ASN B CA 1
ATOM 1502 C C . ASN B 1 25 ? -8.234 23.297 8.773 1 98.94 25 ASN B C 1
ATOM 1504 O O . ASN B 1 25 ? -8.609 23.328 9.953 1 98.94 25 ASN B O 1
ATOM 1508 N N . ARG B 1 26 ? -9.07 23.234 7.758 1 98.88 26 ARG B N 1
ATOM 1509 C CA . ARG B 1 26 ? -10.5 23.094 8 1 98.88 26 ARG B CA 1
ATOM 1510 C C . ARG B 1 26 ? -10.82 21.781 8.719 1 98.88 26 ARG B C 1
ATOM 1512 O O . ARG B 1 26 ? -11.609 21.766 9.664 1 98.88 26 ARG B O 1
ATOM 1519 N N . LEU B 1 27 ? -10.234 20.734 8.305 1 98.88 27 LEU B N 1
ATOM 1520 C CA . LEU B 1 27 ? -10.453 19.406 8.875 1 98.88 27 LEU B CA 1
ATOM 1521 C C . LEU B 1 27 ? -10.031 19.375 10.344 1 98.88 27 LEU B C 1
ATOM 1523 O O . LEU B 1 27 ? -10.781 18.891 11.203 1 98.88 27 LEU B O 1
ATOM 1527 N N . THR B 1 28 ? -8.812 19.875 10.625 1 98.81 28 THR B N 1
ATOM 1528 C CA . THR B 1 28 ? -8.289 19.797 11.984 1 98.81 28 THR B CA 1
ATOM 1529 C C . THR B 1 28 ? -9.062 20.719 12.922 1 98.81 28 THR B C 1
ATOM 1531 O O . THR B 1 28 ? -9.242 20.406 14.102 1 98.81 28 THR B O 1
ATOM 1534 N N . ALA B 1 29 ? -9.508 21.844 12.391 1 98.69 29 ALA B N 1
ATOM 1535 C CA . ALA B 1 29 ? -10.359 22.719 13.195 1 98.69 29 ALA B CA 1
ATOM 1536 C C . ALA B 1 29 ? -11.648 22.016 13.594 1 98.69 29 ALA B C 1
ATOM 1538 O O . ALA B 1 29 ? -12.062 22.078 14.758 1 98.69 29 ALA B O 1
ATOM 1539 N N . ALA B 1 30 ? -12.281 21.328 12.688 1 98.75 30 ALA B N 1
ATOM 1540 C CA . ALA B 1 30 ? -13.5 20.578 12.961 1 98.75 30 ALA B CA 1
ATOM 1541 C C . ALA B 1 30 ? -13.25 19.484 13.984 1 98.75 30 ALA B C 1
ATOM 1543 O O . ALA B 1 30 ? -14.055 19.266 14.883 1 98.75 30 ALA B O 1
ATOM 1544 N N .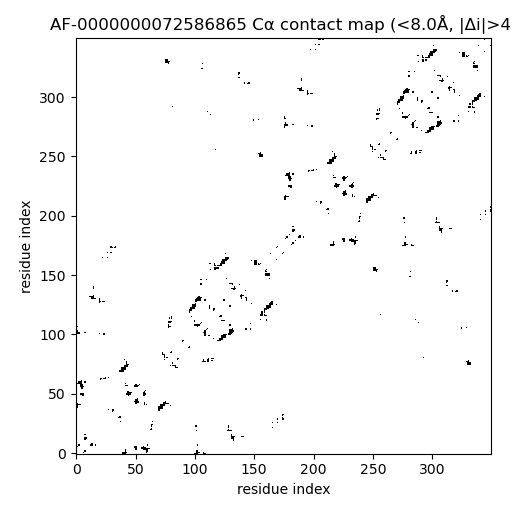 ALA B 1 31 ? -12.164 18.781 13.82 1 98.62 31 ALA B N 1
ATOM 1545 C CA . ALA B 1 31 ? -11.812 17.703 14.75 1 98.62 31 ALA B CA 1
ATOM 1546 C C . ALA B 1 31 ? -11.641 18.25 16.172 1 98.62 31 ALA B C 1
ATOM 1548 O O . ALA B 1 31 ? -12.211 17.703 17.125 1 98.62 31 ALA B O 1
ATOM 1549 N N . ARG B 1 32 ? -10.906 19.328 16.312 1 98.25 32 ARG B N 1
ATOM 1550 C CA . ARG B 1 32 ? -10.68 19.938 17.625 1 98.25 32 ARG B CA 1
ATOM 1551 C C . ARG B 1 32 ? -12 20.391 18.25 1 98.25 32 ARG B C 1
ATOM 1553 O O . ARG B 1 32 ? -12.227 20.188 19.453 1 98.25 32 ARG B O 1
ATOM 1560 N N . ALA B 1 33 ? -12.797 20.969 17.406 1 98 33 ALA B N 1
ATOM 1561 C CA . ALA B 1 33 ? -14.086 21.438 17.891 1 98 33 ALA B CA 1
ATOM 1562 C C . ALA B 1 33 ? -14.938 20.281 18.422 1 98 33 ALA B C 1
ATOM 1564 O O . ALA B 1 33 ? -15.695 20.453 19.375 1 98 33 ALA B O 1
ATOM 1565 N N . ALA B 1 34 ? -14.766 19.141 17.906 1 97.69 34 ALA B N 1
ATOM 1566 C CA . ALA B 1 34 ? -15.539 17.969 18.281 1 97.69 34 ALA B CA 1
ATOM 1567 C C . ALA B 1 34 ? -14.844 17.188 19.406 1 97.69 34 ALA B C 1
ATOM 1569 O O . ALA B 1 34 ? -15.32 16.141 19.828 1 97.69 34 ALA B O 1
ATOM 1570 N N . GLY B 1 35 ? -13.719 17.625 19.812 1 96.94 35 GLY B N 1
ATOM 1571 C CA . GLY B 1 35 ? -12.977 16.984 20.875 1 96.94 35 GLY B CA 1
ATOM 1572 C C . GLY B 1 35 ? -12.172 15.781 20.406 1 96.94 35 GLY B C 1
ATOM 1573 O O . GLY B 1 35 ? -11.719 14.977 21.219 1 96.94 35 GLY B O 1
ATOM 1574 N N . ALA B 1 36 ? -12.047 15.609 19.141 1 97.62 36 ALA B N 1
ATOM 1575 C CA . ALA B 1 36 ? -11.25 14.523 18.578 1 97.62 36 ALA B CA 1
ATOM 1576 C C . ALA B 1 36 ? -9.773 14.883 18.531 1 97.62 36 ALA B C 1
ATOM 1578 O O . ALA B 1 36 ? -9.414 16.016 18.219 1 97.62 36 ALA B O 1
ATOM 1579 N N . PRO B 1 37 ? -8.922 13.977 18.844 1 97.94 37 PRO B N 1
ATOM 1580 C CA . PRO B 1 37 ? -7.492 14.289 18.781 1 97.94 37 PRO B CA 1
ATOM 1581 C C . PRO B 1 37 ? -7.012 14.539 17.344 1 97.94 37 PRO B C 1
ATOM 1583 O O . PRO B 1 37 ? -7.484 13.891 16.406 1 97.94 37 PRO B O 1
ATOM 1586 N N . VAL B 1 38 ? -6.117 15.477 17.203 1 98.69 38 VAL B N 1
ATOM 1587 C CA . VAL B 1 38 ? -5.406 15.758 15.969 1 98.69 38 VAL B CA 1
ATOM 1588 C C . VAL B 1 38 ? -3.955 15.297 16.078 1 98.69 38 VAL B C 1
ATOM 1590 O O . VAL B 1 38 ? -3.299 15.555 17.094 1 98.69 38 VAL B O 1
ATOM 1593 N N . CYS B 1 39 ? -3.473 14.594 15.094 1 98.81 39 CYS B N 1
ATOM 1594 C CA . CYS B 1 39 ? -2.111 14.07 15.109 1 98.81 39 CYS B CA 1
ATOM 1595 C C . CYS B 1 39 ? -1.352 14.492 13.859 1 98.81 39 CYS B C 1
ATOM 1597 O O . CYS B 1 39 ? -1.818 14.266 12.742 1 98.81 39 CYS B O 1
ATOM 1599 N N . PHE B 1 40 ? -0.25 15.094 14.062 1 98.88 40 PHE B N 1
ATOM 1600 C CA . PHE B 1 40 ? 0.688 15.352 12.969 1 98.88 40 PHE B CA 1
ATOM 1601 C C . PHE B 1 40 ? 1.813 14.32 12.977 1 98.88 40 PHE B C 1
ATOM 1603 O O . PHE B 1 40 ? 2.58 14.242 13.938 1 98.88 40 PHE B O 1
ATOM 1610 N N . VAL B 1 41 ? 1.873 13.539 11.938 1 98.81 41 VAL B N 1
ATOM 1611 C CA . VAL B 1 41 ? 2.938 12.555 11.75 1 98.81 41 VAL B CA 1
ATOM 1612 C C . VAL B 1 41 ? 4.035 13.148 10.867 1 98.81 41 VAL B C 1
ATOM 1614 O O . VAL B 1 41 ? 3.756 13.703 9.805 1 98.81 41 VAL B O 1
ATOM 1617 N N . GLN B 1 42 ? 5.254 13.062 11.32 1 98.62 42 GLN B N 1
ATOM 1618 C CA . GLN B 1 42 ? 6.379 13.617 10.578 1 98.62 42 GLN B CA 1
ATOM 1619 C C . GLN B 1 42 ? 7.449 12.555 10.328 1 98.62 42 GLN B C 1
ATOM 1621 O O . GLN B 1 42 ? 7.723 11.727 11.203 1 98.62 42 GLN B O 1
ATOM 1626 N N . HIS B 1 43 ? 8.008 12.531 9.109 1 97.81 43 HIS B N 1
ATOM 1627 C CA . HIS B 1 43 ? 9.039 11.586 8.695 1 97.81 43 HIS B CA 1
ATOM 1628 C C . HIS B 1 43 ? 10.43 12.07 9.117 1 97.81 43 HIS B C 1
ATOM 1630 O O . HIS B 1 43 ? 10.812 13.203 8.828 1 97.81 43 HIS B O 1
ATOM 1636 N N . ASP B 1 44 ? 11.156 11.25 9.844 1 97.44 44 ASP B N 1
ATOM 1637 C CA . ASP B 1 44 ? 12.555 11.5 10.172 1 97.44 44 ASP B CA 1
ATOM 1638 C C . ASP B 1 44 ? 13.477 10.906 9.102 1 97.44 44 ASP B C 1
ATOM 1640 O O . ASP B 1 44 ? 13.766 9.711 9.117 1 97.44 44 ASP B O 1
ATOM 1644 N N . GLY B 1 45 ? 13.938 11.781 8.266 1 94.75 45 GLY B N 1
ATOM 1645 C CA . GLY B 1 45 ? 14.82 11.344 7.199 1 94.75 45 GLY B CA 1
ATOM 1646 C C . GLY B 1 45 ? 16.266 11.172 7.648 1 94.75 45 GLY B C 1
ATOM 1647 O O . GLY B 1 45 ? 16.625 11.617 8.742 1 94.75 45 GLY B O 1
ATOM 1648 N N . GLY B 1 46 ? 17.031 10.492 6.805 1 91.88 46 GLY B N 1
ATOM 1649 C CA . GLY B 1 46 ? 18.469 10.391 7.031 1 91.88 46 GLY B CA 1
ATOM 1650 C C . GLY B 1 46 ? 19.219 11.641 6.648 1 91.88 46 GLY B C 1
ATOM 1651 O O . GLY B 1 46 ? 18.625 12.641 6.234 1 91.88 46 GLY B O 1
ATOM 1652 N N . ALA B 1 47 ? 20.531 11.562 6.707 1 92.12 47 ALA B N 1
ATOM 1653 C CA . ALA B 1 47 ? 21.406 12.719 6.543 1 92.12 47 ALA B CA 1
ATOM 1654 C C . ALA B 1 47 ? 21.266 13.328 5.152 1 92.12 47 ALA B C 1
ATOM 1656 O O . ALA B 1 47 ? 21.391 14.547 4.98 1 92.12 47 ALA B O 1
ATOM 1657 N N . ASP B 1 48 ? 20.906 12.562 4.172 1 91.38 48 ASP B N 1
ATOM 1658 C CA . ASP B 1 48 ? 20.859 13.047 2.797 1 91.38 48 ASP B CA 1
ATOM 1659 C C . ASP B 1 48 ? 19.422 13.328 2.361 1 91.38 48 ASP B C 1
ATOM 1661 O O . ASP B 1 48 ? 19.172 13.617 1.189 1 91.38 48 ASP B O 1
ATOM 1665 N N . ASP B 1 49 ? 18.516 13.336 3.312 1 92.38 49 ASP B N 1
ATOM 1666 C CA . ASP B 1 49 ? 17.094 13.5 2.986 1 92.38 49 ASP B CA 1
ATOM 1667 C C . ASP B 1 49 ? 16.672 14.961 3.133 1 92.38 49 ASP B C 1
ATOM 1669 O O . ASP B 1 49 ? 17.375 15.766 3.736 1 92.38 49 ASP B O 1
ATOM 1673 N N . ASP B 1 50 ? 15.523 15.266 2.545 1 94.5 50 ASP B N 1
ATOM 1674 C CA . ASP B 1 50 ? 14.977 16.625 2.572 1 94.5 50 ASP B CA 1
ATOM 1675 C C . ASP B 1 50 ? 14.32 16.922 3.918 1 94.5 50 ASP B C 1
ATOM 1677 O O . ASP B 1 50 ? 13.969 18.062 4.203 1 94.5 50 ASP B O 1
ATOM 1681 N N . VAL B 1 51 ? 14.188 15.898 4.75 1 96.94 51 VAL B N 1
ATOM 1682 C CA . VAL B 1 51 ? 13.461 16.078 6.004 1 96.94 51 VAL B CA 1
ATOM 1683 C C . VAL B 1 51 ? 14.281 15.516 7.164 1 96.94 51 VAL B C 1
ATOM 1685 O O . VAL B 1 51 ? 13.773 14.734 7.977 1 96.94 51 VAL B O 1
ATOM 1688 N N . VAL B 1 52 ? 15.492 16.031 7.297 1 97.12 52 VAL B N 1
ATOM 1689 C CA . VAL B 1 52 ? 16.375 15.664 8.398 1 97.12 52 VAL B CA 1
ATOM 1690 C C . VAL B 1 52 ? 15.93 16.375 9.672 1 97.12 52 VAL B C 1
ATOM 1692 O O . VAL B 1 52 ? 15.789 17.609 9.688 1 97.12 52 VAL B O 1
ATOM 1695 N N . PRO B 1 53 ? 15.711 15.672 10.773 1 97.75 53 PRO B N 1
ATOM 1696 C CA . PRO B 1 53 ? 15.281 16.328 12.008 1 97.75 53 PRO B CA 1
ATOM 1697 C C . PRO B 1 53 ? 16.188 17.5 12.398 1 97.75 53 PRO B C 1
ATOM 1699 O O . PRO B 1 53 ? 17.406 17.406 12.273 1 97.75 53 PRO B O 1
ATOM 1702 N N . GLY B 1 54 ? 15.539 18.578 12.875 1 97.19 54 GLY B N 1
ATOM 1703 C CA . GLY B 1 54 ? 16.281 19.734 13.328 1 97.19 54 GLY B CA 1
ATOM 1704 C C . GLY B 1 54 ? 16.547 20.75 12.227 1 97.19 54 GLY B C 1
ATOM 1705 O O . GLY B 1 54 ? 17.047 21.844 12.484 1 97.19 54 GLY B O 1
ATOM 1706 N N . THR B 1 55 ? 16.344 20.359 11.008 1 97.38 55 THR B N 1
ATOM 1707 C CA . THR B 1 55 ? 16.531 21.266 9.883 1 97.38 55 THR B CA 1
ATOM 1708 C C . THR B 1 55 ? 15.219 21.938 9.492 1 97.38 55 THR B C 1
ATOM 1710 O O . THR B 1 55 ? 14.141 21.453 9.852 1 97.38 55 THR B O 1
ATOM 1713 N N . PRO B 1 56 ? 15.305 23.031 8.758 1 97 56 PRO B N 1
ATOM 1714 C CA . PRO B 1 56 ? 14.078 23.703 8.312 1 97 56 PRO B CA 1
ATOM 1715 C C . PRO B 1 56 ? 13.188 22.781 7.473 1 97 56 PRO B C 1
ATOM 1717 O O . PRO B 1 56 ? 11.953 22.891 7.547 1 97 56 PRO B O 1
ATOM 1720 N N . GLY B 1 57 ? 13.766 21.922 6.723 1 97.69 57 GLY B N 1
ATOM 1721 C CA . GLY B 1 57 ? 13.008 21.016 5.871 1 97.69 57 GLY B CA 1
ATOM 1722 C C . GLY B 1 57 ? 12.125 20.062 6.656 1 97.69 57 GLY B C 1
ATOM 1723 O O . GLY B 1 57 ? 11.102 19.594 6.152 1 97.69 57 GLY B O 1
ATOM 1724 N N . TRP B 1 58 ? 12.523 19.766 7.859 1 98.19 58 TRP B N 1
ATOM 1725 C CA . TRP B 1 58 ? 11.812 18.797 8.688 1 98.19 58 TRP B CA 1
ATOM 1726 C C . TRP B 1 58 ? 10.539 19.391 9.266 1 98.19 58 TRP B C 1
ATOM 1728 O O . TRP B 1 58 ? 9.625 18.672 9.656 1 98.19 58 TRP B O 1
ATOM 1738 N N . ARG B 1 59 ? 10.453 20.719 9.32 1 98 59 ARG B N 1
ATOM 1739 C CA . ARG B 1 59 ? 9.328 21.406 9.945 1 98 59 ARG B CA 1
ATOM 1740 C C . ARG B 1 59 ? 8.055 21.219 9.133 1 98 59 ARG B C 1
ATOM 1742 O O . ARG B 1 59 ? 8.102 21.047 7.918 1 98 59 ARG B O 1
ATOM 1749 N N . LEU B 1 60 ? 6.949 21.266 9.812 1 98.56 60 LEU B N 1
ATOM 1750 C CA . LEU B 1 60 ? 5.656 21.266 9.141 1 98.56 60 LEU B CA 1
ATOM 1751 C C . LEU B 1 60 ? 5.5 22.516 8.266 1 98.56 60 LEU B C 1
ATOM 1753 O O . LEU B 1 60 ? 6.129 23.547 8.516 1 98.56 60 LEU B O 1
ATOM 1757 N N . HIS B 1 61 ? 4.715 22.344 7.211 1 98.56 61 HIS B N 1
ATOM 1758 C CA . HIS B 1 61 ? 4.398 23.484 6.363 1 98.56 61 HIS B CA 1
ATOM 1759 C C . HIS B 1 61 ? 3.957 24.688 7.199 1 98.56 61 HIS B C 1
ATOM 1761 O O . HIS B 1 61 ? 3.135 24.531 8.109 1 98.56 61 HIS B O 1
ATOM 1767 N N . ALA B 1 62 ? 4.371 25.812 6.91 1 97.69 62 ALA B N 1
ATOM 1768 C CA . ALA B 1 62 ? 4.25 26.984 7.762 1 97.69 62 ALA B CA 1
ATOM 1769 C C . ALA B 1 62 ? 2.795 27.406 7.906 1 97.69 62 ALA B C 1
ATOM 1771 O O . ALA B 1 62 ? 2.414 28.016 8.914 1 97.69 62 ALA B O 1
ATOM 1772 N N . GLU B 1 63 ? 1.986 27.109 6.961 1 98.38 63 GLU B N 1
ATOM 1773 C CA . GLU B 1 63 ? 0.611 27.594 6.965 1 98.38 63 GLU B CA 1
ATOM 1774 C C . GLU B 1 63 ? -0.325 26.609 7.652 1 98.38 63 GLU B C 1
ATOM 1776 O O . GLU B 1 63 ? -1.526 26.859 7.766 1 98.38 63 GLU B O 1
ATOM 1781 N N . LEU B 1 64 ? 0.18 25.5 8.109 1 98.69 64 LEU B N 1
ATOM 1782 C CA . LEU B 1 64 ? -0.661 24.578 8.867 1 98.69 64 LEU B CA 1
ATOM 1783 C C . LEU B 1 64 ? -0.958 25.141 10.25 1 98.69 64 LEU B C 1
ATOM 1785 O O . LEU B 1 64 ? -0.066 25.672 10.922 1 98.69 64 LEU B O 1
ATOM 1789 N N . THR B 1 65 ? -2.197 25.016 10.594 1 98.56 65 THR B N 1
ATOM 1790 C CA . THR B 1 65 ? -2.584 25.391 11.953 1 98.56 65 THR B CA 1
ATOM 1791 C C . THR B 1 65 ? -2.35 24.219 12.914 1 98.56 65 THR B C 1
ATOM 1793 O O . THR B 1 65 ? -3.012 23.188 12.82 1 98.56 65 THR B O 1
ATOM 1796 N N . CYS B 1 66 ? -1.414 24.406 13.82 1 98.12 66 CYS B N 1
ATOM 1797 C CA . CYS B 1 66 ? -1.097 23.391 14.82 1 98.12 66 CYS B CA 1
ATOM 1798 C C . CYS B 1 66 ? -1.379 23.906 16.234 1 98.12 66 CYS B C 1
ATOM 1800 O O . CYS B 1 66 ? -1.11 25.078 16.531 1 98.12 66 CYS B O 1
ATOM 1802 N N . ALA B 1 67 ? -1.954 23.094 17.016 1 97.94 67 ALA B N 1
ATOM 1803 C CA . ALA B 1 67 ? -2.223 23.438 18.406 1 97.94 67 ALA B CA 1
ATOM 1804 C C . ALA B 1 67 ? -1.283 22.703 19.359 1 97.94 67 ALA B C 1
ATOM 1806 O O . ALA B 1 67 ? -0.772 21.625 19.016 1 97.94 67 ALA B O 1
ATOM 1807 N N . ASP B 1 68 ? -1.109 23.203 20.562 1 96.88 68 ASP B N 1
ATOM 1808 C CA . ASP B 1 68 ? -0.222 22.609 21.562 1 96.88 68 ASP B CA 1
ATOM 1809 C C . ASP B 1 68 ? -0.686 21.219 21.938 1 96.88 68 ASP B C 1
ATOM 1811 O O . ASP B 1 68 ? 0.134 20.344 22.219 1 96.88 68 ASP B O 1
ATOM 1815 N N . ALA B 1 69 ? -1.962 21.016 21.891 1 97.25 69 ALA B N 1
ATOM 1816 C CA . ALA B 1 69 ? -2.535 19.75 22.344 1 97.25 69 ALA B CA 1
ATOM 1817 C C . ALA B 1 69 ? -2.463 18.703 21.234 1 97.25 69 ALA B C 1
ATOM 1819 O O . ALA B 1 69 ? -2.713 17.516 21.484 1 97.25 69 ALA B O 1
ATOM 1820 N N . ASP B 1 70 ? -2.111 19.125 20.078 1 98.5 70 ASP B N 1
ATOM 1821 C CA . ASP B 1 70 ? -2.027 18.156 18.969 1 98.5 70 ASP B CA 1
ATOM 1822 C C . ASP B 1 70 ? -0.922 17.141 19.219 1 98.5 70 ASP B C 1
ATOM 1824 O O . ASP B 1 70 ? 0.151 17.484 19.719 1 98.5 70 ASP B O 1
ATOM 1828 N N . TRP B 1 71 ? -1.222 15.938 18.859 1 98.56 71 TRP B N 1
ATOM 1829 C CA . TRP B 1 71 ? -0.208 14.891 18.953 1 98.56 71 TRP B CA 1
ATOM 1830 C C . TRP B 1 71 ? 0.864 15.078 17.891 1 98.56 71 TRP B C 1
ATOM 1832 O O . TRP B 1 71 ? 0.577 15.547 16.781 1 98.56 71 TRP B O 1
ATOM 1842 N N . ARG B 1 72 ? 2.062 14.711 18.281 1 98 72 ARG B N 1
ATOM 1843 C CA . ARG B 1 72 ? 3.197 14.648 17.359 1 98 72 ARG B CA 1
ATOM 1844 C C . ARG B 1 72 ? 3.818 13.258 17.359 1 98 72 ARG B C 1
ATOM 1846 O O . ARG B 1 72 ? 4.227 12.75 18.391 1 98 72 ARG B O 1
ATOM 1853 N N . ILE B 1 73 ? 3.85 12.703 16.203 1 98.44 73 ILE B N 1
ATOM 1854 C CA . ILE B 1 73 ? 4.438 11.375 16.047 1 98.44 73 ILE B CA 1
ATOM 1855 C C . ILE B 1 73 ? 5.539 11.422 14.992 1 98.44 73 ILE B C 1
ATOM 1857 O O . ILE B 1 73 ? 5.352 11.992 13.914 1 98.44 73 ILE B O 1
ATOM 1861 N N . ARG B 1 74 ? 6.664 10.906 15.336 1 98.06 74 ARG B N 1
ATOM 1862 C CA . ARG B 1 74 ? 7.777 10.781 14.398 1 98.06 74 ARG B CA 1
ATOM 1863 C C . ARG B 1 74 ? 7.902 9.352 13.883 1 98.06 74 ARG B C 1
ATOM 1865 O O . ARG B 1 74 ? 7.688 8.398 14.633 1 98.06 74 ARG B O 1
ATOM 1872 N N . LYS B 1 75 ? 8.25 9.25 12.672 1 96.88 75 LYS B N 1
ATOM 1873 C CA . LYS B 1 75 ? 8.398 7.93 12.062 1 96.88 75 LYS B CA 1
ATOM 1874 C C . LYS B 1 75 ? 9.617 7.887 11.141 1 96.88 75 LYS B C 1
ATOM 1876 O O . LYS B 1 75 ? 10.055 8.922 10.633 1 96.88 75 LYS B O 1
ATOM 1881 N N . ARG B 1 76 ? 10.07 6.664 10.828 1 94 76 ARG B N 1
ATOM 1882 C CA . ARG B 1 76 ? 11.219 6.484 9.953 1 94 76 ARG B CA 1
ATOM 1883 C C . ARG B 1 76 ? 10.852 5.668 8.719 1 94 76 ARG B C 1
ATOM 1885 O O . ARG B 1 76 ? 11.578 5.668 7.723 1 94 76 ARG B O 1
ATOM 1892 N N . ALA B 1 77 ? 9.75 4.941 8.773 1 9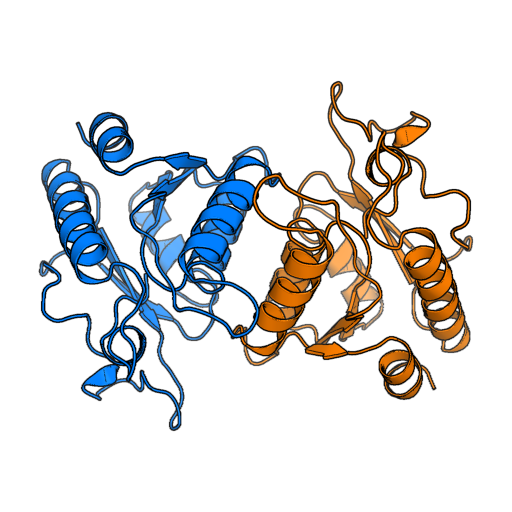4.56 77 ALA B N 1
ATOM 1893 C CA . ALA B 1 77 ? 9.211 4.191 7.645 1 94.56 77 ALA B CA 1
ATOM 1894 C C . ALA B 1 77 ? 7.953 4.855 7.098 1 94.56 77 ALA B C 1
ATOM 1896 O O . ALA B 1 77 ? 7.344 5.695 7.766 1 94.56 77 ALA B O 1
ATOM 1897 N N . SER B 1 78 ? 7.574 4.477 5.883 1 95.44 78 SER B N 1
ATOM 1898 C CA . SER B 1 78 ? 6.379 5.043 5.273 1 95.44 78 SER B CA 1
ATOM 1899 C C . SER B 1 78 ? 5.129 4.707 6.082 1 95.44 78 SER B C 1
ATOM 1901 O O . SER B 1 78 ? 4.152 5.457 6.066 1 95.44 78 SER B O 1
ATOM 1903 N N . ASP B 1 79 ? 5.113 3.584 6.754 1 95.94 79 ASP B N 1
ATOM 1904 C CA . ASP B 1 79 ? 4.016 3.137 7.605 1 95.94 79 ASP B CA 1
ATOM 1905 C C . ASP B 1 79 ? 4.023 3.875 8.945 1 95.94 79 ASP B C 1
ATOM 1907 O O . ASP B 1 79 ? 4.895 3.641 9.781 1 95.94 79 ASP B O 1
ATOM 1911 N N . ALA B 1 80 ? 3.023 4.664 9.172 1 97.75 80 ALA B N 1
ATOM 1912 C CA . ALA B 1 80 ? 2.965 5.535 10.344 1 97.75 80 ALA B CA 1
ATOM 1913 C C . ALA B 1 80 ? 2.848 4.719 11.633 1 97.75 80 ALA B C 1
ATOM 1915 O O . ALA B 1 80 ? 3.074 5.238 12.727 1 97.75 80 ALA B O 1
ATOM 1916 N N . PHE B 1 81 ? 2.477 3.455 11.531 1 97.25 81 PHE B N 1
ATOM 1917 C CA . PHE B 1 81 ? 2.252 2.611 12.703 1 97.25 81 PHE B CA 1
ATOM 1918 C C . PHE B 1 81 ? 3.498 1.797 13.031 1 97.25 81 PHE B C 1
ATOM 1920 O O . PHE B 1 81 ? 3.605 1.227 14.117 1 97.25 81 PHE B O 1
ATOM 1927 N N . HIS B 1 82 ? 4.371 1.658 12.062 1 95.69 82 HIS B N 1
ATOM 1928 C CA . HIS B 1 82 ? 5.523 0.784 12.242 1 95.69 82 HIS B CA 1
ATOM 1929 C C . HIS B 1 82 ? 6.562 1.429 13.156 1 95.69 82 HIS B C 1
ATOM 1931 O O . HIS B 1 82 ? 7.176 2.436 12.789 1 95.69 82 HIS B O 1
ATOM 1937 N N . GLY B 1 83 ? 6.773 0.823 14.297 1 95.06 83 GLY B N 1
ATOM 1938 C CA . GLY B 1 83 ? 7.801 1.305 15.203 1 95.06 83 GLY B CA 1
ATOM 1939 C C . GLY B 1 83 ? 7.469 2.65 15.82 1 95.06 83 GLY B C 1
ATOM 1940 O O . GLY B 1 83 ? 8.367 3.426 16.156 1 95.06 83 GLY B O 1
ATOM 1941 N N . THR B 1 84 ? 6.289 3.033 15.898 1 97.75 84 THR B N 1
ATOM 1942 C CA . THR B 1 84 ? 5.855 4.309 16.453 1 97.75 84 THR B CA 1
ATOM 1943 C C . THR B 1 84 ? 4.848 4.086 17.578 1 97.75 84 THR B C 1
ATOM 1945 O O . THR B 1 84 ? 4.293 2.996 17.719 1 97.75 84 THR B O 1
ATOM 1948 N N . PRO B 1 85 ? 4.582 5.094 18.375 1 98.31 85 PRO B N 1
ATOM 1949 C CA . PRO B 1 85 ? 3.605 4.949 19.469 1 98.31 85 PRO B CA 1
ATOM 1950 C C . PRO B 1 85 ? 2.168 5.176 19 1 98.31 85 PRO B C 1
ATOM 1952 O O . PRO B 1 85 ? 1.249 5.211 19.828 1 98.31 85 PRO B O 1
ATOM 1955 N N . LEU B 1 86 ? 1.929 5.297 17.75 1 98.5 86 LEU B N 1
ATOM 1956 C CA . LEU B 1 86 ? 0.64 5.758 17.234 1 98.5 86 LEU B CA 1
ATOM 1957 C C . LEU B 1 86 ? -0.48 4.816 17.672 1 98.5 86 LEU B C 1
ATOM 1959 O O . LEU B 1 86 ? -1.489 5.258 18.219 1 98.5 86 LEU B O 1
ATOM 1963 N N . ALA B 1 87 ? -0.321 3.539 17.438 1 98.19 87 ALA B N 1
ATOM 1964 C CA . ALA B 1 87 ? -1.371 2.582 17.781 1 98.19 87 ALA B CA 1
ATOM 1965 C C . ALA B 1 87 ? -1.659 2.596 19.281 1 98.19 87 ALA B C 1
ATOM 1967 O O . ALA B 1 87 ? -2.82 2.566 19.703 1 98.19 87 ALA B O 1
ATOM 1968 N N . ALA B 1 88 ? -0.616 2.59 20.078 1 98.19 88 ALA B N 1
ATOM 1969 C CA . ALA B 1 88 ? -0.77 2.617 21.531 1 98.19 88 ALA B CA 1
ATOM 1970 C C . ALA B 1 88 ? -1.489 3.885 21.984 1 98.19 88 ALA B C 1
ATOM 1972 O O . ALA B 1 88 ? -2.344 3.84 22.859 1 98.19 88 ALA B O 1
ATOM 1973 N N . GLN B 1 89 ? -1.13 4.969 21.391 1 98.06 89 GLN B N 1
ATOM 1974 C CA . GLN B 1 89 ? -1.759 6.238 21.75 1 98.06 89 GLN B CA 1
ATOM 1975 C C . GLN B 1 89 ? -3.24 6.238 21.391 1 98.06 89 GLN B C 1
ATOM 1977 O O . GLN B 1 89 ? -4.078 6.699 22.156 1 98.06 89 GLN B O 1
ATOM 1982 N N . LEU B 1 90 ? -3.59 5.77 20.188 1 98.25 90 LEU B N 1
ATOM 1983 C CA . LEU B 1 90 ? -4.984 5.66 19.781 1 98.25 90 LEU B CA 1
ATOM 1984 C C . LEU B 1 90 ? -5.773 4.785 20.75 1 98.25 90 LEU B C 1
ATOM 1986 O O . LEU B 1 90 ? -6.875 5.152 21.156 1 98.25 90 LEU B O 1
ATOM 1990 N N . SER B 1 91 ? -5.195 3.689 21.109 1 97.62 91 SER B N 1
ATOM 1991 C CA . SER B 1 91 ? -5.836 2.768 22.047 1 97.62 91 SER B CA 1
ATOM 1992 C C . SER B 1 91 ? -6.062 3.422 23.406 1 97.62 91 SER B C 1
ATOM 1994 O O . SER B 1 91 ? -7.141 3.299 23.984 1 97.62 91 SER B O 1
ATOM 1996 N N . ALA B 1 92 ? -5.09 4.09 23.891 1 97.75 92 ALA B N 1
ATOM 1997 C CA . ALA B 1 92 ? -5.156 4.742 25.188 1 97.75 92 ALA B CA 1
ATOM 1998 C C . ALA B 1 92 ? -6.285 5.77 25.234 1 97.75 92 ALA B C 1
ATOM 2000 O O . ALA B 1 92 ? -6.824 6.062 26.312 1 97.75 92 ALA B O 1
ATOM 2001 N N . HIS B 1 93 ? -6.664 6.258 24.109 1 97.31 93 HIS B N 1
ATOM 2002 C CA . HIS B 1 93 ? -7.688 7.297 24.062 1 97.31 93 HIS B CA 1
ATOM 2003 C C . HIS B 1 93 ? -9.016 6.738 23.562 1 97.31 93 HIS B C 1
ATOM 2005 O O . HIS B 1 93 ? -9.938 7.496 23.25 1 97.31 93 HIS B O 1
ATOM 2011 N N . GLY B 1 94 ? -9.047 5.398 23.344 1 97.25 94 GLY B N 1
ATOM 2012 C CA . GLY B 1 94 ? -10.281 4.738 22.953 1 97.25 94 GLY B CA 1
ATOM 2013 C C . GLY B 1 94 ? -10.695 5.051 21.516 1 97.25 94 GLY B C 1
ATOM 2014 O O . GLY B 1 94 ? -11.883 5.051 21.203 1 97.25 94 GLY B O 1
ATOM 2015 N N . VAL B 1 95 ? -9.75 5.359 20.688 1 96.88 95 VAL B N 1
ATOM 2016 C CA . VAL B 1 95 ? -10.047 5.723 19.312 1 96.88 95 VAL B CA 1
ATOM 2017 C C . VAL B 1 95 ? -10.188 4.457 18.469 1 96.88 95 VAL B C 1
ATOM 2019 O O . VAL B 1 95 ? -9.32 3.578 18.5 1 96.88 95 VAL B O 1
ATOM 2022 N N . ASP B 1 96 ? -11.266 4.383 17.688 1 95.81 96 ASP B N 1
ATOM 2023 C CA . ASP B 1 96 ? -11.5 3.191 16.875 1 95.81 96 ASP B CA 1
ATOM 2024 C C . ASP B 1 96 ? -11.672 3.551 15.406 1 95.81 96 ASP B C 1
ATOM 2026 O O . ASP B 1 96 ? -11.938 2.678 14.57 1 95.81 96 ASP B O 1
ATOM 2030 N N . ALA B 1 97 ? -11.555 4.875 15.086 1 96.75 97 ALA B N 1
ATOM 2031 C CA . ALA B 1 97 ? -11.641 5.359 13.711 1 96.75 97 ALA B CA 1
ATOM 2032 C C . ALA B 1 97 ? -10.57 6.418 13.438 1 96.75 97 ALA B C 1
ATOM 2034 O O . ALA B 1 97 ? -10.242 7.219 14.312 1 96.75 97 ALA B O 1
ATOM 2035 N N . VAL B 1 98 ? -10.055 6.371 12.234 1 98 98 VAL B N 1
ATOM 2036 C CA . VAL B 1 98 ? -9.055 7.375 11.891 1 98 98 VAL B CA 1
ATOM 2037 C C . VAL B 1 98 ? -9.43 8.039 10.562 1 98 98 VAL B C 1
ATOM 2039 O O . VAL B 1 98 ? -10.016 7.398 9.688 1 98 98 VAL B O 1
ATOM 2042 N N . VAL B 1 99 ? -9.164 9.297 10.438 1 98.81 99 VAL B N 1
ATOM 2043 C CA . VAL B 1 99 ? -9.25 10.094 9.219 1 98.81 99 VAL B CA 1
ATOM 2044 C C . VAL B 1 99 ? -7.848 10.531 8.789 1 98.81 99 VAL B C 1
ATOM 2046 O O . VAL B 1 99 ? -7.125 11.164 9.555 1 98.81 99 VAL B O 1
ATOM 2049 N N . ILE B 1 100 ? -7.488 10.172 7.574 1 98.88 100 ILE B N 1
ATOM 2050 C CA . ILE B 1 100 ? -6.113 10.336 7.113 1 98.88 100 ILE B CA 1
ATOM 2051 C C . ILE B 1 100 ? -6.074 11.305 5.934 1 98.88 100 ILE B C 1
ATOM 2053 O O . ILE B 1 100 ? -6.945 11.266 5.062 1 98.88 100 ILE B O 1
ATOM 2057 N N . CYS B 1 101 ? -5.164 12.203 5.84 1 98.94 101 CYS B N 1
ATOM 2058 C CA . CYS B 1 101 ? -4.836 13.117 4.754 1 98.94 101 CYS B CA 1
ATOM 2059 C C . CYS B 1 101 ? -3.342 13.422 4.73 1 98.94 101 CYS B C 1
ATOM 2061 O O . CYS B 1 101 ? -2.605 13 5.625 1 98.94 101 CYS B O 1
ATOM 2063 N N . GLY B 1 102 ? -2.938 14.031 3.658 1 98.81 102 GLY B N 1
ATOM 2064 C CA . GLY B 1 102 ? -1.555 14.484 3.691 1 98.81 102 GLY B CA 1
ATOM 2065 C C . GLY B 1 102 ? -0.748 14.023 2.49 1 98.81 102 GLY B C 1
ATOM 2066 O O . GLY B 1 102 ? -1.238 14.055 1.36 1 98.81 102 GLY B O 1
ATOM 2067 N N . TYR B 1 103 ? 0.597 13.719 2.678 1 98.56 103 TYR B N 1
ATOM 2068 C CA . TYR B 1 103 ? 1.617 13.516 1.653 1 98.56 103 TYR B CA 1
ATOM 2069 C C . TYR B 1 103 ? 2.498 12.32 1.988 1 98.56 103 TYR B C 1
ATOM 2071 O O . TYR B 1 103 ? 2.83 12.094 3.154 1 98.56 103 TYR B O 1
ATOM 2079 N N . ALA B 1 104 ? 2.949 11.656 1.07 1 98.12 104 ALA B N 1
ATOM 2080 C CA . ALA B 1 104 ? 2.504 11.633 -0.321 1 98.12 104 ALA B CA 1
ATOM 2081 C C . ALA B 1 104 ? 1.486 10.523 -0.556 1 98.12 104 ALA B C 1
ATOM 2083 O O . ALA B 1 104 ? 1.539 9.477 0.093 1 98.12 104 ALA B O 1
ATOM 2084 N N . SER B 1 105 ? 0.619 10.641 -1.499 1 98.69 105 SER B N 1
ATOM 2085 C CA . SER B 1 105 ? -0.535 9.781 -1.758 1 98.69 105 SER B CA 1
ATOM 2086 C C . SER B 1 105 ? -0.12 8.32 -1.897 1 98.69 105 SER B C 1
ATOM 2088 O O . SER B 1 105 ? -0.661 7.449 -1.215 1 98.69 105 SER B O 1
ATOM 2090 N N . GLU B 1 106 ? 0.87 8.039 -2.715 1 98.31 106 GLU B N 1
ATOM 2091 C CA . GLU B 1 106 ? 1.186 6.672 -3.119 1 98.31 106 GLU B CA 1
ATOM 2092 C C . GLU B 1 106 ? 2.186 6.027 -2.162 1 98.31 106 GLU B C 1
ATOM 2094 O O . GLU B 1 106 ? 2.473 4.836 -2.266 1 98.31 106 GLU B O 1
ATOM 2099 N N . PHE B 1 107 ? 2.744 6.758 -1.202 1 97.44 107 PHE B N 1
ATOM 2100 C CA . PHE B 1 107 ? 3.744 6.246 -0.272 1 97.44 107 PHE B CA 1
ATOM 2101 C C . PHE B 1 107 ? 3.188 6.195 1.146 1 97.44 107 PHE B C 1
ATOM 2103 O O . PHE B 1 107 ? 2.453 5.27 1.496 1 97.44 107 PHE B O 1
ATOM 2110 N N . CYS B 1 108 ? 3.357 7.246 1.89 1 97.94 108 CYS B N 1
ATOM 2111 C CA . CYS B 1 108 ? 3.055 7.215 3.314 1 97.94 108 CYS B CA 1
ATOM 2112 C C . CYS B 1 108 ? 1.548 7.215 3.553 1 97.94 108 CYS B C 1
ATOM 2114 O O . CYS B 1 108 ? 1.062 6.582 4.488 1 97.94 108 CYS B O 1
ATOM 2116 N N . VAL B 1 109 ? 0.757 7.98 2.754 1 98.62 109 VAL B N 1
ATOM 2117 C CA . VAL B 1 109 ? -0.691 8 2.934 1 98.62 109 VAL B CA 1
ATOM 2118 C C . VAL B 1 109 ? -1.264 6.609 2.689 1 98.62 109 VAL B C 1
ATOM 2120 O O . VAL B 1 109 ? -2.021 6.086 3.512 1 98.62 109 VAL B O 1
ATOM 2123 N N . ASP B 1 110 ? -0.889 6.043 1.605 1 98.12 110 ASP B N 1
ATOM 2124 C CA . ASP B 1 110 ? -1.371 4.703 1.286 1 98.12 110 ASP B CA 1
ATOM 2125 C C . ASP B 1 110 ? -0.913 3.691 2.334 1 98.12 110 ASP B C 1
ATOM 2127 O O . ASP B 1 110 ? -1.691 2.838 2.762 1 98.12 110 ASP B O 1
ATOM 2131 N N . SER B 1 111 ? 0.373 3.73 2.742 1 96.88 111 SER B N 1
ATOM 2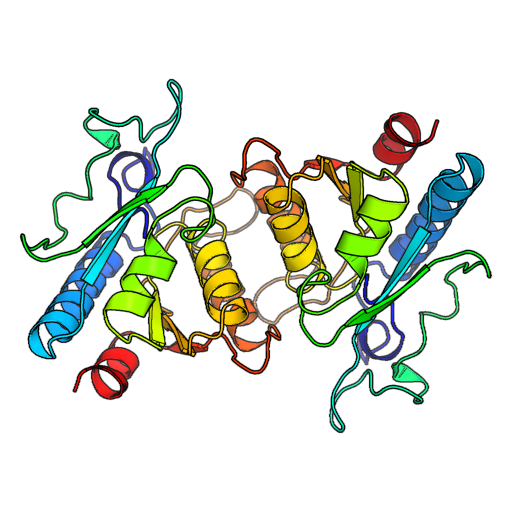132 C CA . SER B 1 111 ? 0.889 2.812 3.75 1 96.88 111 SER B CA 1
ATOM 2133 C C . SER B 1 111 ? 0.099 2.918 5.051 1 96.88 111 SER B C 1
ATOM 2135 O O . SER B 1 111 ? -0.264 1.902 5.648 1 96.88 111 SER B O 1
ATOM 2137 N N . ALA B 1 112 ? -0.185 4.113 5.48 1 97.31 112 ALA B N 1
ATOM 2138 C CA . ALA B 1 112 ? -0.925 4.336 6.719 1 97.31 112 ALA B CA 1
ATOM 2139 C C . ALA B 1 112 ? -2.361 3.838 6.598 1 97.31 112 ALA B C 1
ATOM 2141 O O . ALA B 1 112 ? -2.9 3.238 7.531 1 97.31 112 ALA B O 1
ATOM 2142 N N . ALA B 1 113 ? -2.977 4.109 5.453 1 97.31 113 ALA B N 1
ATOM 2143 C CA . ALA B 1 113 ? -4.367 3.711 5.238 1 97.31 113 ALA B CA 1
ATOM 2144 C C . ALA B 1 113 ? -4.516 2.191 5.285 1 97.31 113 ALA B C 1
ATOM 2146 O O . ALA B 1 113 ? -5.383 1.669 5.988 1 97.31 113 ALA B O 1
ATOM 2147 N N . ARG B 1 114 ? -3.666 1.511 4.562 1 95.62 114 ARG B N 1
ATOM 2148 C CA . ARG B 1 114 ? -3.717 0.053 4.551 1 95.62 114 ARG B CA 1
ATOM 2149 C C . ARG B 1 114 ? -3.482 -0.515 5.945 1 95.62 114 ARG B C 1
ATOM 2151 O O . ARG B 1 114 ? -4.211 -1.404 6.391 1 95.62 114 ARG B O 1
ATOM 2158 N N . ARG B 1 115 ? -2.502 0.003 6.613 1 94.94 115 ARG B N 1
ATOM 2159 C CA . ARG B 1 115 ? -2.131 -0.511 7.93 1 94.94 115 ARG B CA 1
ATOM 2160 C C . ARG B 1 115 ? -3.236 -0.254 8.945 1 94.94 115 ARG B C 1
ATOM 2162 O O . ARG B 1 115 ? -3.568 -1.133 9.742 1 94.94 115 ARG B O 1
ATOM 2169 N N . ALA B 1 116 ? -3.793 0.946 8.922 1 96.44 116 ALA B N 1
ATOM 2170 C CA . ALA B 1 116 ? -4.883 1.273 9.836 1 96.44 116 ALA B CA 1
ATOM 2171 C C . ALA B 1 116 ? -6.043 0.294 9.68 1 96.44 116 ALA B C 1
ATOM 2173 O O . ALA B 1 116 ? -6.57 -0.219 10.672 1 96.44 116 ALA B O 1
ATOM 2174 N N . ALA B 1 117 ? -6.395 0.028 8.453 1 95.5 117 ALA B N 1
ATOM 2175 C CA . ALA B 1 117 ? -7.5 -0.891 8.195 1 95.5 117 ALA B CA 1
ATOM 2176 C C . ALA B 1 117 ? -7.184 -2.291 8.711 1 95.5 117 ALA B C 1
ATOM 2178 O O . ALA B 1 117 ? -8.039 -2.945 9.312 1 95.5 117 ALA B O 1
ATOM 2179 N N . LEU B 1 118 ? -5.992 -2.725 8.523 1 93.19 118 LEU B N 1
ATOM 2180 C CA . LEU B 1 118 ? -5.59 -4.062 8.945 1 93.19 118 LEU B CA 1
ATOM 2181 C C . LEU B 1 118 ? -5.551 -4.164 10.461 1 93.19 118 LEU B C 1
ATOM 2183 O O . LEU B 1 118 ? -5.715 -5.25 11.023 1 93.19 118 LEU B O 1
ATOM 2187 N N . LEU B 1 119 ? -5.293 -3.068 11.094 1 93.81 119 LEU B N 1
ATOM 2188 C CA . LEU B 1 119 ? -5.25 -3.037 12.555 1 93.81 119 LEU B CA 1
ATOM 2189 C C . LEU B 1 119 ? -6.656 -2.932 13.133 1 93.81 119 LEU B C 1
ATOM 2191 O O . LEU B 1 119 ? -6.828 -2.951 14.359 1 93.81 119 LEU B O 1
ATOM 2195 N N . GLY B 1 120 ? -7.652 -2.752 12.234 1 93.81 120 GLY B N 1
ATOM 2196 C CA . GLY B 1 120 ? -9.031 -2.838 12.68 1 93.81 120 GLY B CA 1
ATOM 2197 C C . GLY B 1 120 ? -9.695 -1.481 12.82 1 93.81 120 GLY B C 1
ATOM 2198 O O . GLY B 1 120 ? -10.844 -1.391 13.266 1 93.81 120 GLY B O 1
ATOM 2199 N N . TYR B 1 121 ? -9.062 -0.379 12.477 1 95.81 121 TYR B N 1
ATOM 2200 C CA . TYR B 1 121 ? -9.672 0.942 12.547 1 95.81 121 TYR B CA 1
ATOM 2201 C C . TYR B 1 121 ? -10.656 1.156 11.406 1 95.81 121 TYR B C 1
ATOM 2203 O O . TYR B 1 121 ? -10.383 0.755 10.266 1 95.81 121 TYR B O 1
ATOM 2211 N N . ARG B 1 122 ? -11.797 1.716 11.758 1 96 122 ARG B N 1
ATOM 2212 C CA . ARG B 1 122 ? -12.539 2.332 10.664 1 96 122 ARG B CA 1
ATOM 2213 C C . ARG B 1 122 ? -11.727 3.451 10.016 1 96 122 ARG B C 1
ATOM 2215 O O . ARG B 1 122 ? -11.398 4.441 10.672 1 96 122 ARG B O 1
ATOM 2222 N N . THR B 1 123 ? -11.398 3.312 8.742 1 97.31 123 THR B N 1
ATOM 2223 C CA . THR B 1 123 ? -10.383 4.168 8.133 1 97.31 123 THR B CA 1
ATOM 2224 C C . THR B 1 123 ? -10.984 4.988 6.992 1 97.31 123 THR B C 1
ATOM 2226 O O . THR B 1 123 ? -11.57 4.43 6.062 1 97.31 123 THR B O 1
ATOM 2229 N N . THR B 1 124 ? -10.906 6.273 7.094 1 98.06 124 THR B N 1
ATOM 2230 C CA . THR B 1 124 ? -11.289 7.203 6.035 1 98.06 124 THR B CA 1
ATOM 2231 C C . THR B 1 124 ? -10.07 7.984 5.543 1 98.06 124 THR B C 1
ATOM 2233 O O . THR B 1 124 ? -9.266 8.453 6.344 1 98.06 124 THR B O 1
ATOM 2236 N N . VAL B 1 125 ? -9.875 8 4.258 1 98.75 125 VAL B N 1
ATOM 2237 C CA . VAL B 1 125 ? -8.938 8.953 3.668 1 98.75 125 VAL B CA 1
ATOM 2238 C C . VAL B 1 125 ? -9.695 10.117 3.043 1 98.75 125 VAL B C 1
ATOM 2240 O O . VAL B 1 125 ? -10.672 9.906 2.318 1 98.75 125 VAL B O 1
ATOM 2243 N N . VAL B 1 126 ? -9.336 11.32 3.393 1 98.94 126 VAL B N 1
ATOM 2244 C CA . VAL B 1 126 ? -10 12.461 2.785 1 98.94 126 VAL B CA 1
ATOM 2245 C C . VAL B 1 126 ? -9.586 12.594 1.322 1 98.94 126 VAL B C 1
ATOM 2247 O O . VAL B 1 126 ? -8.484 13.055 1.022 1 98.94 126 VAL B O 1
ATOM 2250 N N . SER B 1 127 ? -10.477 12.312 0.428 1 98.88 127 SER B N 1
ATOM 2251 C CA . SER B 1 127 ? -10.164 12.008 -0.967 1 98.88 127 SER B CA 1
ATOM 2252 C C . SER B 1 127 ? -9.586 13.227 -1.681 1 98.88 127 SER B C 1
ATOM 2254 O O . SER B 1 127 ? -8.867 13.086 -2.668 1 98.88 127 SER B O 1
ATOM 2256 N N . ASP B 1 128 ? -9.898 14.391 -1.208 1 98.81 128 ASP B N 1
ATOM 2257 C CA . ASP B 1 128 ? -9.43 15.602 -1.866 1 98.81 128 ASP B CA 1
ATOM 2258 C C . ASP B 1 128 ? -8.398 16.328 -1.009 1 98.81 128 ASP B C 1
ATOM 2260 O O . ASP B 1 128 ? -8.094 17.5 -1.253 1 98.81 128 ASP B O 1
ATOM 2264 N N . LEU B 1 129 ? -7.816 15.609 0.055 1 98.94 129 LEU B N 1
ATOM 2265 C CA . LEU B 1 129 ? -6.844 16.266 0.921 1 98.94 129 LEU B CA 1
ATOM 2266 C C . LEU B 1 129 ? -5.562 15.438 1.027 1 98.94 129 LEU B C 1
ATOM 2268 O O . LEU B 1 129 ? -4.844 15.523 2.025 1 98.94 129 LEU B O 1
ATOM 2272 N N . HIS B 1 130 ? -5.348 14.555 0.134 1 98.88 130 HIS B N 1
ATOM 2273 C CA . HIS B 1 130 ? -4.027 13.969 -0.035 1 98.88 130 HIS B CA 1
ATOM 2274 C C . HIS B 1 130 ? -3.412 14.359 -1.374 1 98.88 130 HIS B C 1
ATOM 2276 O O . HIS B 1 130 ? -4.133 14.633 -2.336 1 98.88 130 HIS B O 1
ATOM 2282 N N . THR B 1 131 ? -2.123 14.453 -1.312 1 98.81 131 THR B N 1
ATOM 2283 C CA . THR B 1 131 ? -1.462 15.016 -2.48 1 98.81 131 THR B CA 1
ATOM 2284 C C . THR B 1 131 ? -0.115 14.344 -2.723 1 98.81 131 THR B C 1
ATOM 2286 O O . THR B 1 131 ? 0.285 13.453 -1.968 1 98.81 131 THR B O 1
ATOM 2289 N N . THR B 1 132 ? 0.484 14.625 -3.828 1 98.62 132 THR B N 1
ATOM 2290 C CA . THR B 1 132 ? 1.788 14.141 -4.266 1 98.62 132 THR B CA 1
ATOM 2291 C C . THR B 1 132 ? 2.334 14.992 -5.402 1 98.62 132 THR B C 1
ATOM 2293 O O . THR B 1 132 ? 1.902 16.141 -5.59 1 98.62 132 THR B O 1
ATOM 2296 N N . ASN B 1 133 ? 3.371 14.547 -6.023 1 98.12 133 ASN B N 1
ATOM 2297 C CA . ASN B 1 133 ? 3.973 15.25 -7.148 1 98.12 133 ASN B CA 1
ATOM 2298 C C . ASN B 1 133 ? 3.822 14.469 -8.453 1 98.12 133 ASN B C 1
ATOM 2300 O O . ASN B 1 133 ? 3.539 13.266 -8.43 1 98.12 133 ASN B O 1
ATOM 2304 N N . ASP B 1 134 ? 3.924 15.188 -9.547 1 97.44 134 ASP B N 1
ATOM 2305 C CA . ASP B 1 134 ? 3.992 14.523 -10.844 1 97.44 134 ASP B CA 1
ATOM 2306 C C . ASP B 1 134 ? 5.164 13.539 -10.898 1 97.44 134 ASP B C 1
ATOM 2308 O O . ASP B 1 134 ? 6.203 13.781 -10.281 1 97.44 134 ASP B O 1
ATOM 2312 N N . ARG B 1 135 ? 4.918 12.414 -11.5 1 96.5 135 ARG B N 1
ATOM 2313 C CA . ARG B 1 135 ? 5.977 11.477 -11.859 1 96.5 135 ARG B CA 1
ATOM 2314 C C . ARG B 1 135 ? 6.18 11.438 -13.375 1 96.5 135 ARG B C 1
ATOM 2316 O O . ARG B 1 135 ? 5.375 11.992 -14.125 1 96.5 135 ARG B O 1
ATOM 2323 N N . ALA B 1 136 ? 7.312 10.859 -13.781 1 95.44 136 ALA B N 1
ATOM 2324 C CA . ALA B 1 136 ? 7.605 10.773 -15.203 1 95.44 136 ALA B CA 1
ATOM 2325 C C . ALA B 1 136 ? 6.48 10.07 -15.961 1 95.44 136 ALA B C 1
ATOM 2327 O O . ALA B 1 136 ? 6.188 10.406 -17.109 1 95.44 136 ALA B O 1
ATOM 2328 N N . HIS B 1 137 ? 5.785 9.148 -15.25 1 96.31 137 HIS B N 1
ATOM 2329 C CA . HIS B 1 137 ? 4.848 8.266 -15.938 1 96.31 137 HIS B CA 1
ATOM 2330 C C . HIS B 1 137 ? 3.404 8.664 -15.656 1 96.31 137 HIS B C 1
ATOM 2332 O O . HIS B 1 137 ? 2.488 8.234 -16.359 1 96.31 137 HIS B O 1
ATOM 2338 N N . LEU B 1 138 ? 3.146 9.422 -14.656 1 98.31 138 LEU B N 1
ATOM 2339 C CA . LEU B 1 138 ? 1.794 9.836 -14.297 1 98.31 138 LEU B CA 1
ATOM 2340 C C . LEU B 1 138 ? 1.792 11.242 -13.711 1 98.31 138 LEU B C 1
ATOM 2342 O O . LEU B 1 138 ? 2.689 11.602 -12.945 1 98.31 138 LEU B O 1
ATOM 2346 N N . SER B 1 139 ? 0.724 11.992 -14.039 1 98.25 139 SER B N 1
ATOM 2347 C CA . SER B 1 139 ? 0.518 13.258 -13.344 1 98.25 139 SER B CA 1
ATOM 2348 C C . SER B 1 139 ? 0.084 13.031 -11.898 1 98.25 139 SER B C 1
ATOM 2350 O O . SER B 1 139 ? -0.447 11.969 -11.562 1 98.25 139 SER B O 1
ATOM 2352 N N . ALA B 1 140 ? 0.354 14.016 -11.078 1 98.56 140 ALA B N 1
ATOM 2353 C CA . ALA B 1 140 ? -0.087 13.945 -9.688 1 98.56 140 ALA B CA 1
ATOM 2354 C C . ALA B 1 140 ? -1.594 13.727 -9.602 1 98.56 140 ALA B C 1
ATOM 2356 O O . ALA B 1 140 ? -2.068 12.969 -8.75 1 98.56 140 ALA B O 1
ATOM 2357 N N . ALA B 1 141 ? -2.342 14.391 -10.445 1 98.44 141 ALA B N 1
ATOM 2358 C CA . ALA B 1 141 ? -3.795 14.234 -10.453 1 98.44 141 ALA B CA 1
ATOM 2359 C C . ALA B 1 141 ? -4.188 12.789 -10.75 1 98.44 141 ALA B C 1
ATOM 2361 O O . ALA B 1 141 ? -5.113 12.258 -10.133 1 98.44 141 ALA B O 1
ATOM 2362 N N . GLN B 1 142 ? -3.502 12.156 -11.672 1 98.56 142 GLN B N 1
ATOM 2363 C CA . GLN B 1 142 ? -3.754 10.758 -12 1 98.56 142 GLN B CA 1
ATOM 2364 C C . GLN B 1 142 ? -3.418 9.852 -10.82 1 98.56 142 GLN B C 1
ATOM 2366 O O . GLN B 1 142 ? -4.137 8.883 -10.547 1 98.56 142 GLN B O 1
ATOM 2371 N N . ILE B 1 143 ? -2.32 10.133 -10.125 1 98.81 143 ILE B N 1
ATOM 2372 C CA . ILE B 1 143 ? -1.896 9.344 -8.969 1 98.81 143 ILE B CA 1
ATOM 2373 C C . ILE B 1 143 ? -2.934 9.453 -7.855 1 98.81 143 ILE B C 1
ATOM 2375 O O . ILE B 1 143 ? -3.324 8.453 -7.258 1 98.81 143 ILE B O 1
ATOM 2379 N N . VAL B 1 144 ? -3.402 10.648 -7.594 1 98.81 144 VAL B N 1
ATOM 2380 C CA . VAL B 1 144 ? -4.426 10.875 -6.574 1 98.81 144 VAL B CA 1
ATOM 2381 C C . VAL B 1 144 ? -5.684 10.086 -6.926 1 98.81 144 VAL B C 1
ATOM 2383 O O . VAL B 1 144 ? -6.238 9.375 -6.082 1 98.81 144 VAL B O 1
ATOM 2386 N N . ALA B 1 145 ? -6.105 10.172 -8.156 1 98.5 145 ALA B N 1
ATOM 2387 C CA . ALA B 1 145 ? -7.293 9.445 -8.602 1 98.5 145 ALA B CA 1
ATOM 2388 C C . ALA B 1 145 ? -7.098 7.934 -8.461 1 98.5 145 ALA B C 1
ATOM 2390 O O . ALA B 1 145 ? -8.016 7.219 -8.047 1 98.5 145 ALA B O 1
ATOM 2391 N N . HIS B 1 146 ? -5.977 7.461 -8.805 1 98.69 146 HIS B N 1
ATOM 2392 C CA . HIS B 1 146 ? -5.668 6.039 -8.758 1 98.69 146 HIS B CA 1
ATOM 2393 C C . HIS B 1 146 ? -5.707 5.512 -7.328 1 98.69 146 HIS B C 1
ATOM 2395 O O . HIS B 1 146 ? -6.254 4.438 -7.074 1 98.69 146 HIS B O 1
ATOM 2401 N N . HIS B 1 147 ? -5.176 6.227 -6.383 1 98.69 147 HIS B N 1
ATOM 2402 C CA . HIS B 1 147 ? -5.152 5.758 -5.004 1 98.69 147 HIS B CA 1
ATOM 2403 C C . HIS B 1 147 ? -6.531 5.867 -4.363 1 98.69 147 HIS B C 1
ATOM 2405 O O . HIS B 1 147 ? -6.906 5.031 -3.537 1 98.69 147 HIS B O 1
ATOM 2411 N N . ASN B 1 148 ? -7.344 6.887 -4.723 1 98.5 148 ASN B N 1
ATOM 2412 C CA . ASN B 1 148 ? -8.75 6.879 -4.32 1 98.5 148 ASN B CA 1
ATOM 2413 C C . ASN B 1 148 ? -9.461 5.621 -4.805 1 98.5 148 ASN B C 1
ATOM 2415 O O . ASN B 1 148 ?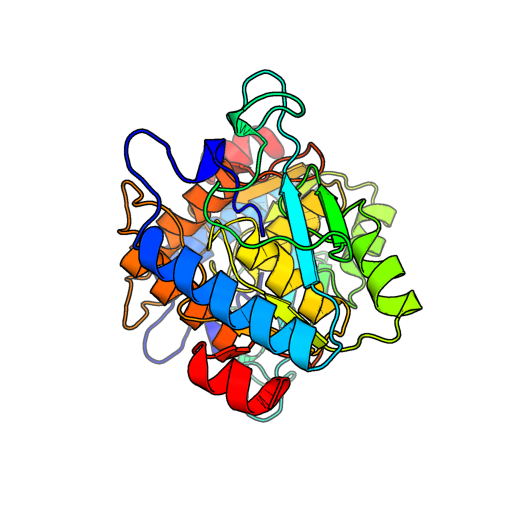 -10.25 5.027 -4.066 1 98.5 148 ASN B O 1
ATOM 2419 N N . PHE B 1 149 ? -9.172 5.246 -6.004 1 97.88 149 PHE B N 1
ATOM 2420 C CA . PHE B 1 149 ? -9.75 4.027 -6.559 1 97.88 149 PHE B CA 1
ATOM 2421 C C . PHE B 1 149 ? -9.297 2.805 -5.773 1 97.88 149 PHE B C 1
ATOM 2423 O O . PHE B 1 149 ? -10.109 1.948 -5.418 1 97.88 149 PHE B O 1
ATOM 2430 N N . ILE B 1 150 ? -7.965 2.689 -5.465 1 97.69 150 ILE B N 1
ATOM 2431 C CA . ILE B 1 150 ? -7.398 1.554 -4.746 1 97.69 150 ILE B CA 1
ATOM 2432 C C . ILE B 1 150 ? -8.109 1.386 -3.404 1 97.69 150 ILE B C 1
ATOM 2434 O O . ILE B 1 150 ? -8.555 0.289 -3.066 1 97.69 150 ILE B O 1
ATOM 2438 N N . TRP B 1 151 ? -8.242 2.43 -2.662 1 96.94 151 TRP B N 1
ATOM 2439 C CA . TRP B 1 151 ? -8.797 2.357 -1.317 1 96.94 151 TRP B CA 1
ATOM 2440 C C . TRP B 1 151 ? -10.266 1.943 -1.358 1 96.94 151 TRP B C 1
ATOM 2442 O O . TRP B 1 151 ? -10.742 1.24 -0.465 1 96.94 151 TRP B O 1
ATOM 2452 N N . SER B 1 152 ? -10.977 2.303 -2.383 1 94.69 152 SER B N 1
ATOM 2453 C CA . SER B 1 152 ? -12.391 1.978 -2.529 1 94.69 152 SER B CA 1
ATOM 2454 C C . SER B 1 152 ? -12.586 0.511 -2.896 1 94.69 152 SER B C 1
ATOM 2456 O O . SER B 1 152 ? -13.695 -0.02 -2.787 1 94.69 152 SER B O 1
ATOM 2458 N N . HIS B 1 153 ? -11.492 -0.116 -3.338 1 93.25 153 HIS B N 1
ATOM 2459 C CA . HIS B 1 153 ? -11.711 -1.427 -3.939 1 93.25 153 HIS B CA 1
ATOM 2460 C C . HIS B 1 153 ? -10.828 -2.486 -3.283 1 93.25 153 HIS B C 1
ATOM 2462 O O . HIS B 1 153 ? -10.984 -3.68 -3.551 1 93.25 153 HIS B O 1
ATOM 2468 N N . CYS B 1 154 ? -9.922 -2.078 -2.482 1 90.25 154 CYS B N 1
ATOM 2469 C CA . CYS B 1 154 ? -9.016 -3.01 -1.812 1 90.25 154 CYS B CA 1
ATOM 2470 C C . CYS B 1 154 ? -9.703 -3.662 -0.616 1 90.25 154 CYS B C 1
ATOM 2472 O O . CYS B 1 154 ? -10.461 -3.01 0.103 1 90.25 154 CYS B O 1
ATOM 2474 N N . SER B 1 155 ? -9.477 -4.922 -0.522 1 83.5 155 SER B N 1
ATOM 2475 C CA . SER B 1 155 ? -10.07 -5.652 0.592 1 83.5 155 SER B CA 1
ATOM 2476 C C . SER B 1 155 ? -9.148 -5.668 1.803 1 83.5 155 SER B C 1
ATOM 2478 O O . SER B 1 155 ? -7.965 -5.996 1.682 1 83.5 155 SER B O 1
ATOM 2480 N N . PHE B 1 156 ? -9.703 -5.371 2.836 1 78.62 156 PHE B N 1
ATOM 2481 C CA . PHE B 1 156 ? -8.977 -5.414 4.102 1 78.62 156 PHE B CA 1
ATOM 2482 C C . PHE B 1 156 ? -9.734 -6.246 5.129 1 78.62 156 PHE B C 1
ATOM 2484 O O . PHE B 1 156 ? -10.578 -7.066 4.773 1 78.62 156 PHE B O 1
ATOM 2491 N N . SER B 1 157 ? -9.367 -6.414 6.512 1 66.31 157 SER B N 1
ATOM 2492 C CA . SER B 1 157 ? -9.859 -7.281 7.578 1 66.31 157 SER B CA 1
ATOM 2493 C C . SER B 1 157 ? -11.32 -6.984 7.902 1 66.31 157 SER B C 1
ATOM 2495 O O . SER B 1 157 ? -11.703 -6.945 9.078 1 66.31 157 SER B O 1
ATOM 2497 N N . GLY B 1 158 ? -12.172 -6.898 6.773 1 68.88 158 GLY B N 1
ATOM 2498 C CA . GLY B 1 158 ? -13.562 -6.609 7.086 1 68.88 158 GLY B CA 1
ATOM 2499 C C . GLY B 1 158 ? -13.875 -5.121 7.109 1 68.88 158 GLY B C 1
ATOM 2500 O O . GLY B 1 158 ? -15.023 -4.723 6.945 1 68.88 158 GLY B O 1
ATOM 2501 N N . ASN B 1 159 ? -12.867 -4.418 7.559 1 71.44 159 ASN B N 1
ATOM 2502 C CA . ASN B 1 159 ? -12.984 -2.969 7.418 1 71.44 159 ASN B CA 1
ATOM 2503 C C . ASN B 1 159 ? -12.352 -2.479 6.117 1 71.44 159 ASN B C 1
ATOM 2505 O O . ASN B 1 159 ? -11.375 -3.053 5.641 1 71.44 159 ASN B O 1
ATOM 2509 N N . GLY B 1 160 ? -13.031 -1.633 5.371 1 83.31 160 GLY B N 1
ATOM 2510 C CA . GLY B 1 160 ? -12.453 -1.03 4.18 1 83.31 160 GLY B CA 1
ATOM 2511 C C . GLY B 1 160 ? -11.883 0.353 4.43 1 83.31 160 GLY B C 1
ATOM 2512 O O . GLY B 1 160 ? -11.906 0.847 5.559 1 83.31 160 GLY B O 1
ATOM 2513 N N . VAL B 1 161 ? -11.062 0.747 3.596 1 94.5 161 VAL B N 1
ATOM 2514 C CA . VAL B 1 161 ? -10.641 2.141 3.52 1 94.5 161 VAL B CA 1
ATOM 2515 C C . VAL B 1 161 ? -11.578 2.92 2.605 1 94.5 161 VAL B C 1
ATOM 2517 O O . VAL B 1 161 ? -11.844 2.506 1.474 1 94.5 161 VAL B O 1
ATOM 2520 N N . ALA B 1 162 ? -12.156 3.973 3.121 1 95.19 162 ALA B N 1
ATOM 2521 C CA . ALA B 1 162 ? -13.117 4.738 2.336 1 95.19 162 ALA B CA 1
ATOM 2522 C C . ALA B 1 162 ? -12.57 6.125 2.002 1 95.19 162 ALA B C 1
ATOM 2524 O O . ALA B 1 162 ? -12.352 6.945 2.898 1 95.19 162 ALA B O 1
ATOM 2525 N N . PRO B 1 163 ? -12.336 6.379 0.756 1 98 163 PRO B N 1
ATOM 2526 C CA . PRO B 1 163 ? -12.094 7.781 0.401 1 98 163 PRO B CA 1
ATOM 2527 C C . PRO B 1 163 ? -13.375 8.617 0.394 1 98 163 PRO B C 1
ATOM 2529 O O . PRO B 1 163 ? -14.391 8.195 -0.174 1 98 163 PRO B O 1
ATOM 2532 N N . ARG B 1 164 ? -13.383 9.711 1.115 1 98.56 164 ARG B N 1
ATOM 2533 C CA . ARG B 1 164 ? -14.508 10.633 1.18 1 98.56 164 ARG B CA 1
ATOM 2534 C C . ARG B 1 164 ? -14.039 12.086 1.088 1 98.56 164 ARG B C 1
ATOM 2536 O O . ARG B 1 164 ? -13.016 12.445 1.669 1 98.56 164 ARG B O 1
ATOM 2543 N N . PRO B 1 165 ? -14.812 12.93 0.373 1 98.69 165 PRO B N 1
ATOM 2544 C CA . PRO B 1 165 ? -14.398 14.336 0.297 1 98.69 165 PRO B CA 1
ATOM 2545 C C . PRO B 1 165 ? -14.492 15.055 1.641 1 98.69 165 PRO B C 1
ATOM 2547 O O . PRO B 1 165 ? -15.281 14.656 2.502 1 98.69 165 PRO B O 1
ATOM 2550 N N . LEU B 1 166 ? -13.766 16.125 1.759 1 98.81 166 LEU B N 1
ATOM 2551 C CA . LEU B 1 166 ? -13.633 16.875 3.006 1 98.81 166 LEU B CA 1
ATOM 2552 C C . LEU B 1 166 ? -15 17.219 3.58 1 98.81 166 LEU B C 1
ATOM 2554 O O . LEU B 1 166 ? -15.266 16.969 4.758 1 98.81 166 LEU B O 1
ATOM 2558 N N . ASP B 1 167 ? -15.844 17.75 2.777 1 98.56 167 ASP B N 1
ATOM 2559 C CA . ASP B 1 167 ? -17.125 18.234 3.271 1 98.56 167 ASP B CA 1
ATOM 2560 C C . ASP B 1 167 ? -17.953 17.094 3.846 1 98.56 167 ASP B C 1
ATOM 2562 O O . ASP B 1 167 ? -18.609 17.25 4.879 1 98.56 167 ASP B O 1
ATOM 2566 N N . GLU B 1 168 ? -17.938 15.969 3.246 1 98.56 168 GLU B N 1
ATOM 2567 C CA . GLU B 1 168 ? -18.641 14.797 3.742 1 98.56 168 GLU B CA 1
ATOM 2568 C C . GLU B 1 168 ? -18.031 14.289 5.047 1 98.56 168 GLU B C 1
ATOM 2570 O O . GLU B 1 168 ? -18.766 13.883 5.957 1 98.56 168 GLU B O 1
ATOM 2575 N N . VAL B 1 169 ? -16.719 14.297 5.102 1 98.69 169 VAL B N 1
ATOM 2576 C CA . VAL B 1 169 ? -16.031 13.82 6.297 1 98.69 169 VAL B CA 1
ATOM 2577 C C . VAL B 1 169 ? -16.375 14.711 7.488 1 98.69 169 VAL B C 1
ATOM 2579 O O . VAL B 1 169 ? -16.703 14.211 8.562 1 98.69 169 VAL B O 1
ATOM 2582 N N . ILE B 1 170 ? -16.328 16.016 7.281 1 98.44 170 ILE B N 1
ATOM 2583 C CA . ILE B 1 170 ? -16.641 16.922 8.375 1 98.44 170 ILE B CA 1
ATOM 2584 C C . ILE B 1 170 ? -18.094 16.719 8.828 1 98.44 170 ILE B C 1
ATOM 2586 O O . ILE B 1 170 ? -18.359 16.625 10.031 1 98.44 170 ILE B O 1
ATOM 2590 N N . ALA B 1 171 ? -18.984 16.547 7.891 1 97.56 171 ALA B N 1
ATOM 2591 C CA . ALA B 1 171 ? -20.406 16.391 8.203 1 97.56 171 ALA B CA 1
ATOM 2592 C C . ALA B 1 171 ? -20.672 15.07 8.914 1 97.56 171 ALA B C 1
ATOM 2594 O O . ALA B 1 171 ? -21.484 15.008 9.844 1 97.56 171 ALA B O 1
ATOM 2595 N N . ALA B 1 172 ? -19.969 14.047 8.555 1 96 172 ALA B N 1
ATOM 2596 C CA . ALA B 1 172 ? -20.266 12.695 9.023 1 96 172 ALA B CA 1
ATOM 2597 C C . ALA B 1 172 ? -19.516 12.383 10.312 1 96 172 ALA B C 1
ATOM 2599 O O . ALA B 1 172 ? -20 11.641 11.164 1 96 172 ALA B O 1
ATOM 2600 N N . GLU B 1 173 ? -18.297 12.953 10.422 1 95.19 173 GLU B N 1
ATOM 2601 C CA . GLU B 1 173 ? -17.422 12.477 11.484 1 95.19 173 GLU B CA 1
ATOM 2602 C C . GLU B 1 173 ? -17.328 13.5 12.617 1 95.19 173 GLU B C 1
ATOM 2604 O O . GLU B 1 173 ? -16.969 13.148 13.742 1 95.19 173 GLU B O 1
ATOM 2609 N N . PHE B 1 174 ? -17.594 14.773 12.32 1 93.25 174 PHE B N 1
ATOM 2610 C CA . PHE B 1 174 ? -17.297 15.781 13.328 1 93.25 174 PHE B CA 1
ATOM 2611 C C . PHE B 1 174 ? -18.469 16.734 13.523 1 93.25 174 PHE B C 1
ATOM 2613 O O . PHE B 1 174 ? -18.359 17.719 14.258 1 93.25 174 PHE B O 1
ATOM 2620 N N . ALA B 1 175 ? -19.469 16.578 12.758 1 81.12 175 ALA B N 1
ATOM 2621 C CA . ALA B 1 175 ? -20.625 17.453 12.977 1 81.12 175 ALA B CA 1
ATOM 2622 C C . ALA B 1 175 ? -21.25 17.203 14.344 1 81.12 175 ALA B C 1
ATOM 2624 O O . ALA B 1 175 ? -21.219 16.078 14.852 1 81.12 175 ALA B O 1
#

Radius of gyration: 20.45 Å; Cα contacts (8 Å, |Δi|>4): 690; chains: 2; bounding box: 42×59×46 Å

Solvent-accessible surface area (backbone atoms only — not comparable to full-atom values): 18332 Å² total; per-residue (Å²): 58,38,57,17,32,35,71,39,62,45,98,67,54,29,50,62,45,70,61,28,46,54,47,49,37,53,50,51,52,40,31,50,74,60,70,42,88,47,68,48,40,39,58,49,39,54,93,90,41,55,20,26,74,94,40,78,28,36,36,61,41,83,82,55,76,80,58,91,84,41,44,78,44,66,27,70,31,33,33,57,57,57,92,33,64,49,61,60,53,35,54,75,68,70,53,58,63,49,80,44,45,29,30,34,39,83,41,28,42,42,38,33,49,55,49,41,9,61,75,64,23,47,29,33,35,30,56,70,35,42,29,33,55,65,49,99,86,41,50,26,69,53,50,46,54,50,52,43,51,40,35,63,66,42,51,36,73,83,30,48,36,40,54,37,45,58,70,56,46,46,59,72,76,38,101,56,40,57,17,32,35,71,38,62,45,100,68,53,30,49,64,44,69,61,29,46,54,47,48,38,53,52,49,51,40,30,50,74,59,69,41,88,47,68,49,38,39,59,48,38,55,93,88,41,52,21,26,74,93,40,78,28,37,36,61,40,83,82,55,78,78,58,90,83,40,43,76,44,66,28,70,29,33,33,57,57,55,94,34,64,49,62,60,53,36,55,76,69,71,52,60,62,47,79,44,44,29,31,35,41,83,42,30,43,44,38,32,50,56,49,40,10,60,73,64,24,45,29,34,35,31,57,71,32,42,28,33,55,66,48,100,87,42,49,27,71,52,50,46,52,49,51,44,52,41,35,64,66,42,52,34,72,84,30,48,36,41,55,36,45,59,71,57,44,47,59,74,74,38,100

InterPro domains:
  IPR000868 Isochorismatase-like domain [PF00857] (2-137)
  IPR036380 Isochorismatase-like superfamily [G3DSA:3.40.50.850] (1-157)
  IPR036380 Isochorismatase-like superfamily [SSF52499] (1-156)
  IPR050272 Isochorismatase-like hydrolase [PTHR43540] (2-144)

pLDDT: mean 96.34, std 4.88, range [65.69, 98.94]

Sequence (350 aa):
MDMQRGLLQRAKPAHRLDEVVAGINRLTAAARAAGAPVCFVQHDGGADDDVVPGTPGWRLHAELTCADADWRIRKRASDAFHGTPLAAQLSAHGVDAVVICGYASEFCVDSAARRAALLGYRTTVVSDLHTTNDRAHLSAAQIVAHHNFIWSHCSFSGNGVAPRPLDEVIAAEFAMDMQRGLLQRAKPAHRLDEVVAGINRLTAAARAAGAPVCFVQHDGGADDDVVPGTPGWRLHAELTCADADWRIRKRASDAFHGTPLAAQLSAHGVDAVVICGYASEFCVDSAARRAALLGYRTTVVSDLHTTNDRAHLSAAQIVAHHNFIWSHCSFSGNGVAPRPLDEVIAAEFA

Nearest PDB structures (foldseek):
  2a67-assembly1_A  TM=9.462E-01  e=4.534E-16  Enterococcus faecalis V583
  4h17-assembly1_B  TM=9.113E-01  e=1.945E-12  Pseudomonas putida KT2440
  3irv-assembly1_A-2  TM=8.751E-01  e=2.214E-12  Pseudomonas savastanoi pv. phaseolicola 1448A
  8cib-assembly1_F  TM=8.644E-01  e=1.361E-11  Pseudomonas aeruginosa
  3hb7-assembly1_B  TM=8.448E-01  e=7.578E-10  Alkaliphilus metalliredigens QYMF

Organism: Burkholderia pseudomallei (strain K96243) (NCBI:txid272560)

Secondary structure (DSSP, 8-state):
---BHHHHSSSSPPTTHHHHHHHHHHHHHHHHHTT---EEEEE---TTSTT-TTSGGGSBPTTS---TTSEEEEESSSSTTTTSSHHHHHHHTT--EEEEEEE-IIIIIHHHHHHHHHTT-EEEEEEEEEE----SSS-HHHHHHHHHHHHHH---SSPPEEEE-HHHHIIIII-/---BHHHHSSSSPPTTHHHHHHHHHHHHHHHHHTT---EEEEE---TTSTT-TTSGGGSBPTTS---TTSEEEEESSSSTTTTSSHHHHHHHTT--EEEEEEE-IIIIIHHHHHHHHHTT-EEEEEEEEEE----SSS-HHHHHHHHHHHHHH---SSPPEEEE-HHHHIIIII-

Foldseek 3Di:
DAQFQLAAVPPDGWPPNVVLQVLVQVLVVLCVVLVHAAEDEFEDEDPPGSQHPPDNRVHHDPSHDDDPRHHYWYDHALASPPPICVVVVCVVVPHQADEFAEDDLVTNRLNPQQVSVQVRHQAEYALPNHTGQQDPVGGRVRSSVVSQVCQVPPDHPPHGYHHHHSVVCSVPPRD/DAQFQLAAVPVDGWPPNVVLQVLVQVLVVLCVVLVHAAEDEFEDEDPPGSQHPPDNRVHHDPSHDDDPRHHYWYDHALASPPPICVVVVCVVVPHQADEFAEDDLVTSRLNPQQVSVQVRHQAEYALPNHTGQQDPVGGGVRSSVVSQVCQVPPDHPPHGYHHHHSVVCSVPPRD